Protein 2P58 (pdb70)

Structure (mmCIF, N/CA/C/O backbone):
data_2P58
#
_entry.id   2P58
#
_cell.length_a   74.500
_cell.length_b   94.540
_cell.length_c   31.300
_cell.angle_alpha   90.00
_cell.angle_beta   90.00
_cell.angle_gamma   90.00
#
_symmetry.space_group_name_H-M   'P 21 21 2'
#
loop_
_entity.id
_entity.type
_entity.pdbx_description
1 polymer 'Putative type III secretion protein YscE'
2 polymer 'Putative type III secretion protein YscF'
3 polymer 'Putative type III secretion protein YscG'
4 water water
#
loop_
_atom_site.group_PDB
_atom_site.id
_atom_site.type_symbol
_atom_site.label_atom_id
_atom_site.label_alt_id
_atom_site.label_comp_id
_atom_site.label_asym_id
_atom_site.label_entity_id
_atom_site.label_seq_id
_atom_site.pdbx_PDB_ins_code
_atom_site.Cartn_x
_atom_site.Cartn_y
_atom_site.Cartn_z
_atom_site.occupancy
_atom_site.B_iso_or_equiv
_atom_site.auth_seq_id
_atom_site.auth_comp_id
_atom_site.auth_asym_id
_atom_site.auth_atom_id
_atom_site.pdbx_PDB_model_num
ATOM 1 N N . ASN A 1 9 ? 10.836 49.900 -8.540 1.00 54.21 10 ASN A N 1
ATOM 2 C CA . ASN A 1 9 ? 11.105 51.355 -8.644 1.00 53.47 10 ASN A CA 1
ATOM 3 C C . ASN A 1 9 ? 12.573 51.698 -8.365 1.00 53.47 10 ASN A C 1
ATOM 4 O O . ASN A 1 9 ? 13.172 51.246 -7.396 1.00 53.27 10 ASN A O 1
ATOM 9 N N . VAL A 1 10 ? 13.155 52.509 -9.229 1.00 53.01 11 VAL A N 1
ATOM 10 C CA . VAL A 1 10 ? 14.529 52.967 -9.085 1.00 52.71 11 VAL A CA 1
ATOM 11 C C . VAL A 1 10 ? 14.685 53.666 -7.744 1.00 51.91 11 VAL A C 1
ATOM 12 O O . VAL A 1 10 ? 15.757 53.642 -7.121 1.00 52.27 11 VAL A O 1
ATOM 16 N N . GLU A 1 11 ? 13.593 54.266 -7.285 1.00 50.24 12 GLU A N 1
ATOM 17 C CA . GLU A 1 11 ? 13.596 55.017 -6.040 1.00 48.12 12 GLU A CA 1
ATOM 18 C C . GLU A 1 11 ? 13.715 54.161 -4.806 1.00 45.92 12 GLU A C 1
ATOM 19 O O . GLU A 1 11 ? 14.333 54.561 -3.805 1.00 44.01 12 GLU A O 1
ATOM 25 N N . THR A 1 12 ? 13.100 52.984 -4.870 1.00 43.13 13 THR A N 1
ATOM 26 C CA . THR A 1 12 ? 13.167 52.072 -3.742 1.00 40.87 13 THR A CA 1
ATOM 27 C C . THR A 1 12 ? 14.596 51.555 -3.636 1.00 37.92 13 THR A C 1
ATOM 28 O O . THR A 1 12 ? 15.108 51.395 -2.540 1.00 37.06 13 THR A O 1
ATOM 32 N N . VAL A 1 13 ? 15.240 51.334 -4.780 1.00 35.29 14 VAL A N 1
ATOM 33 C CA . VAL A 1 13 ? 16.623 50.857 -4.793 1.00 34.27 14 VAL A CA 1
ATOM 34 C C . VAL A 1 13 ? 17.525 51.921 -4.173 1.00 33.06 14 VAL A C 1
ATOM 35 O O . VAL A 1 13 ? 18.349 51.650 -3.295 1.00 29.11 14 VAL A O 1
ATOM 39 N N . ARG A 1 14 ? 17.365 53.144 -4.655 1.00 31.98 15 ARG A N 1
ATOM 40 C CA . ARG A 1 14 ? 18.158 54.243 -4.155 1.00 31.73 15 ARG A CA 1
ATOM 41 C C . ARG A 1 14 ? 17.941 54.360 -2.656 1.00 29.29 15 ARG A C 1
ATOM 42 O O . ARG A 1 14 ? 18.895 54.494 -1.900 1.00 29.47 15 ARG A O 1
ATOM 50 N N . SER A 1 15 ? 16.688 54.283 -2.225 1.00 27.77 16 SER A N 1
ATOM 51 C CA . SER A 1 15 ? 16.372 54.409 -0.814 1.00 27.62 16 SER A CA 1
ATOM 52 C C . SER A 1 15 ? 16.964 53.267 0.030 1.00 26.76 16 SER A C 1
ATOM 53 O O . SER A 1 15 ? 17.596 53.513 1.069 1.00 23.47 16 SER A O 1
ATOM 56 N N . ILE A 1 16 ? 16.760 52.020 -0.380 1.00 24.53 17 ILE A N 1
ATOM 57 C CA . ILE A 1 16 ? 17.327 50.954 0.454 1.00 25.95 17 ILE A CA 1
ATOM 58 C C . ILE A 1 16 ? 18.843 50.933 0.420 1.00 24.58 17 ILE A C 1
ATOM 59 O O . ILE A 1 16 ? 19.454 50.527 1.394 1.00 23.70 17 ILE A O 1
ATOM 64 N N . THR A 1 17 ? 19.457 51.382 -0.670 1.00 22.57 18 THR A N 1
ATOM 65 C CA . THR A 1 17 ? 20.912 51.402 -0.717 1.00 25.21 18 THR A CA 1
ATOM 66 C C . THR A 1 17 ? 21.411 52.472 0.277 1.00 25.16 18 THR A C 1
ATOM 67 O O . THR A 1 17 ? 22.405 52.287 0.983 1.00 24.90 18 THR A O 1
ATOM 79 N N . GLN A 1 19 ? 19.861 53.362 2.981 1.00 20.44 20 GLN A N 1
ATOM 80 C CA . GLN A 1 19 ? 19.607 52.855 4.329 1.00 20.26 20 GLN A CA 1
ATOM 81 C C . GLN A 1 19 ? 20.738 51.929 4.766 1.00 19.04 20 GLN A C 1
ATOM 82 O O . GLN A 1 19 ? 21.229 52.018 5.892 1.00 20.35 20 GLN A O 1
ATOM 88 N N . LEU A 1 20 ? 21.162 51.036 3.877 1.00 17.60 21 LEU A N 1
ATOM 89 C CA . LEU A 1 20 ? 22.230 50.106 4.233 1.00 18.18 21 LEU A CA 1
ATOM 90 C C . LEU A 1 20 ? 23.559 50.836 4.406 1.00 18.77 21 LEU A C 1
ATOM 91 O O . LEU A 1 20 ? 24.324 50.550 5.321 1.00 16.38 21 LEU A O 1
ATOM 96 N N . GLU A 1 21 ? 23.840 51.778 3.515 1.00 18.88 22 GLU A N 1
ATOM 97 C CA . GLU A 1 21 ? 25.102 52.512 3.590 1.00 18.32 22 GLU A CA 1
ATOM 98 C C . GLU A 1 21 ? 25.179 53.365 4.839 1.00 17.32 22 GLU A C 1
ATOM 99 O O . GLU A 1 21 ? 26.241 53.468 5.444 1.00 16.53 22 GLU A O 1
ATOM 113 N N . ALA A 1 23 ? 23.622 52.708 7.641 1.00 16.99 24 ALA A N 1
ATOM 114 C CA . ALA A 1 23 ? 23.772 51.803 8.767 1.00 15.59 24 ALA A CA 1
ATOM 115 C C . ALA A 1 23 ? 25.227 51.320 8.871 1.00 15.47 24 ALA A C 1
ATOM 116 O O . ALA A 1 23 ? 25.732 51.164 9.986 1.00 15.17 24 ALA A O 1
ATOM 118 N N . LEU A 1 24 ? 25.874 51.080 7.730 1.00 13.51 25 LEU A N 1
ATOM 119 C CA . LEU A 1 24 ? 27.256 50.604 7.743 1.00 15.49 25 LEU A CA 1
ATOM 120 C C . LEU A 1 24 ? 28.189 51.692 8.256 1.00 15.66 25 LEU A C 1
ATOM 121 O O . LEU A 1 24 ? 29.065 51.440 9.070 1.00 14.55 25 LEU A O 1
ATOM 126 N N . THR A 1 25 ? 27.987 52.921 7.798 1.00 15.75 26 THR A N 1
ATOM 127 C CA . THR A 1 25 ? 28.864 54.008 8.261 1.00 17.09 26 THR A CA 1
ATOM 128 C C . THR A 1 25 ? 28.709 54.233 9.761 1.00 18.34 26 THR A C 1
ATOM 129 O O . THR A 1 25 ? 29.709 54.427 10.478 1.00 16.61 26 THR A O 1
ATOM 133 N N . LYS A 1 26 ? 27.469 54.170 10.255 1.00 16.22 27 LYS A N 1
ATOM 134 C CA . LYS A 1 26 ? 27.216 54.359 11.676 1.00 17.27 27 LYS A CA 1
ATOM 135 C C . LYS A 1 26 ? 27.881 53.231 12.501 1.00 17.92 27 LYS A C 1
ATOM 136 O O . LYS A 1 26 ? 28.498 53.479 13.536 1.00 16.37 27 LYS A O 1
ATOM 142 N N . LEU A 1 27 ? 27.754 51.994 12.028 1.00 15.72 28 LEU A N 1
ATOM 143 C CA . LEU A 1 27 ? 28.374 50.848 12.694 1.00 15.63 28 LEU A CA 1
ATOM 144 C C . LEU A 1 27 ? 29.900 51.022 12.718 1.00 16.17 28 LEU A C 1
ATOM 145 O O . LEU A 1 27 ? 30.546 50.776 13.741 1.00 16.27 28 LEU A O 1
ATOM 150 N N . LYS A 1 28 ? 30.498 51.495 11.627 1.00 16.59 29 LYS A N 1
ATOM 151 C CA . LYS A 1 28 ? 31.949 51.647 11.661 1.00 18.39 29 LYS A CA 1
ATOM 152 C C . LYS A 1 28 ? 32.343 52.724 12.668 1.00 17.22 29 LYS A C 1
ATOM 153 O O . LYS A 1 28 ? 33.405 52.645 13.283 1.00 15.49 29 LYS A O 1
ATOM 159 N N . LYS A 1 29 ? 31.487 53.732 12.845 1.00 18.52 30 LYS A N 1
ATOM 160 C CA . LYS A 1 29 ? 31.750 54.765 13.864 1.00 20.56 30 LYS A CA 1
ATOM 161 C C . LYS A 1 29 ? 31.569 54.160 15.274 1.00 21.71 30 LYS A C 1
ATOM 162 O O . LYS A 1 29 ? 32.344 54.452 16.1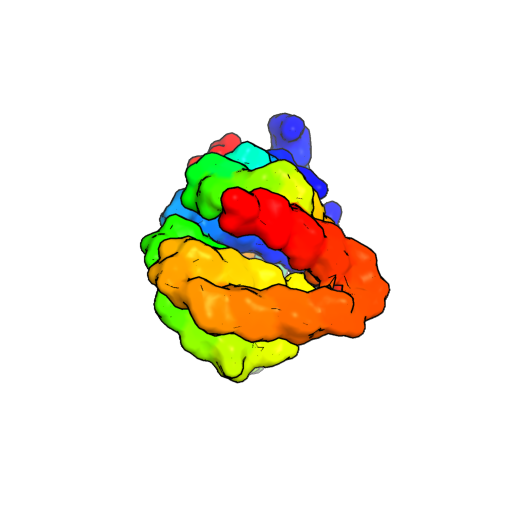98 1.00 21.08 30 LYS A O 1
ATOM 168 N N . ASP A 1 30 ? 30.556 53.310 15.452 1.00 19.99 31 ASP A N 1
ATOM 169 C CA . ASP A 1 30 ? 30.373 52.664 16.752 1.00 19.59 31 ASP A CA 1
ATOM 170 C C . ASP A 1 30 ? 31.594 51.770 17.062 1.00 17.32 31 ASP A C 1
ATOM 171 O O . ASP A 1 30 ? 31.990 51.625 18.200 1.00 18.42 31 ASP A O 1
ATOM 192 N N . ARG A 1 33 ? 34.522 53.014 19.189 1.00 19.51 34 ARG A N 1
ATOM 193 C CA . ARG A 1 33 ? 34.298 53.263 20.609 1.00 21.49 34 ARG A CA 1
ATOM 194 C C . ARG A 1 33 ? 35.015 52.322 21.531 1.00 20.42 34 ARG A C 1
ATOM 195 O O . ARG A 1 33 ? 35.152 52.607 22.722 1.00 20.33 34 ARG A O 1
ATOM 203 N N . GLY A 1 34 ? 35.437 51.184 21.000 1.00 18.43 35 GLY A N 1
ATOM 204 C CA . GLY A 1 34 ? 36.094 50.206 21.835 1.00 16.82 35 GLY A CA 1
ATOM 205 C C . GLY A 1 34 ? 35.018 49.304 22.414 1.00 17.28 35 GLY A C 1
ATOM 206 O O . GLY A 1 34 ? 33.825 49.556 22.210 1.00 17.60 35 GLY A O 1
ATOM 207 N N . GLY A 1 35 ? 35.421 48.261 23.121 1.00 18.23 36 GLY A N 1
ATOM 208 C CA . GLY A 1 35 ? 34.432 47.337 23.677 1.00 18.44 36 GLY A CA 1
ATOM 209 C C . GLY A 1 35 ? 35.098 46.017 23.884 1.00 17.98 36 GLY A C 1
ATOM 210 O O . GLY A 1 35 ? 36.270 45.867 23.553 1.00 21.11 36 GLY A O 1
ATOM 211 N N . ASP A 1 36 ? 34.400 45.023 24.418 1.00 18.29 37 ASP A N 1
ATOM 212 C CA . ASP A 1 36 ? 35.089 43.768 24.606 1.00 18.37 37 ASP A CA 1
ATOM 213 C C . ASP A 1 36 ? 35.042 42.897 23.373 1.00 16.82 37 ASP A C 1
ATOM 214 O O . ASP A 1 36 ? 34.397 43.220 22.380 1.00 16.96 37 ASP A O 1
ATOM 219 N N . ALA A 1 37 ? 35.723 41.769 23.424 1.00 16.18 38 ALA A N 1
ATOM 220 C CA . ALA A 1 37 ? 35.734 40.893 22.264 1.00 15.36 38 ALA A CA 1
ATOM 221 C C . ALA A 1 37 ? 34.341 40.441 21.829 1.00 17.22 38 ALA A C 1
ATOM 222 O O . ALA A 1 37 ? 34.062 40.355 20.635 1.00 15.78 38 ALA A O 1
ATOM 224 N N . LYS A 1 38 ? 33.448 40.198 22.780 1.00 17.64 39 LYS A N 1
ATOM 225 C CA . LYS A 1 38 ? 32.104 39.767 22.390 1.00 18.34 39 LYS A CA 1
ATOM 226 C C . LYS A 1 38 ? 31.380 40.883 21.625 1.00 17.59 39 LYS A C 1
ATOM 227 O O . LYS A 1 38 ? 30.574 40.608 20.728 1.00 15.72 39 LYS A O 1
ATOM 233 N N . GLN A 1 39 ? 31.621 42.132 22.016 1.00 15.12 40 GLN A N 1
ATOM 234 C CA . GLN A 1 39 ? 30.977 43.243 21.323 1.00 15.03 40 GLN A CA 1
ATOM 235 C C . GLN A 1 39 ? 31.490 43.280 19.872 1.00 14.09 40 GLN A C 1
ATOM 236 O O . GLN A 1 39 ? 30.711 43.541 18.926 1.00 14.44 40 GLN A O 1
ATOM 242 N N . TYR A 1 40 ? 32.784 43.018 19.680 1.00 14.25 41 TYR A N 1
ATOM 243 C CA . TYR A 1 40 ? 33.297 43.045 18.319 1.00 16.29 41 TYR A CA 1
ATOM 244 C C . TYR A 1 40 ? 32.840 41.853 17.497 1.00 18.71 41 TYR A C 1
ATOM 245 O O . TYR A 1 40 ? 32.793 41.939 16.282 1.00 18.91 41 TYR A O 1
ATOM 254 N N . GLN A 1 41 ? 32.474 40.752 18.145 1.00 19.77 42 GLN A N 1
ATOM 255 C CA . GLN A 1 41 ? 31.986 39.606 17.381 1.00 20.23 42 GLN A CA 1
ATOM 256 C C . GLN A 1 41 ? 30.623 40.005 16.844 1.00 18.50 42 GLN A C 1
ATOM 257 O O . GLN A 1 41 ? 30.323 39.731 15.676 1.00 20.18 42 GLN A O 1
ATOM 263 N N . VAL A 1 42 ? 29.828 40.693 17.660 1.00 16.45 43 VAL A N 1
ATOM 264 C CA . VAL A 1 42 ? 28.505 41.157 17.252 1.00 17.06 43 VAL A CA 1
ATOM 265 C C . VAL A 1 42 ? 28.652 42.174 16.118 1.00 19.01 43 VAL A C 1
ATOM 266 O O . VAL A 1 42 ? 28.035 42.049 15.056 1.00 16.54 43 VAL A O 1
ATOM 270 N N . TRP A 1 43 ? 29.483 43.189 16.334 1.00 16.63 44 TRP A N 1
ATOM 271 C CA . TRP A 1 43 ? 29.651 44.212 15.297 1.00 18.08 44 TRP A CA 1
ATOM 272 C C . TRP A 1 43 ? 30.236 43.684 13.984 1.00 17.55 44 TRP A C 1
ATOM 273 O O . TRP A 1 43 ? 29.841 44.153 12.908 1.00 20.14 44 TRP A O 1
ATOM 284 N N . GLN A 1 44 ? 31.185 42.749 14.049 1.00 16.91 45 GLN A N 1
ATOM 285 C CA . GLN A 1 44 ? 31.784 42.173 12.840 1.00 18.82 45 GLN A CA 1
ATOM 286 C C . GLN A 1 44 ? 30.701 41.431 12.048 1.00 18.36 45 GLN A C 1
ATOM 287 O O . GLN A 1 44 ? 30.654 41.527 10.824 1.00 17.34 45 GLN A O 1
ATOM 293 N N . ARG A 1 45 ? 29.828 40.721 12.753 1.00 16.10 46 ARG A N 1
ATOM 294 C CA . ARG A 1 45 ? 28.762 39.982 12.071 1.00 16.41 46 ARG A CA 1
ATOM 295 C C . ARG A 1 45 ? 27.830 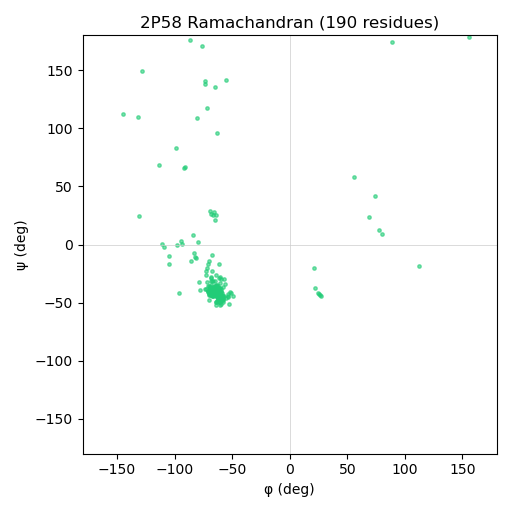40.927 11.359 1.00 12.97 46 ARG A C 1
ATOM 296 O O . ARG A 1 45 ? 27.390 40.659 10.231 1.00 12.15 46 ARG A O 1
ATOM 304 N N . GLU A 1 46 ? 27.478 42.008 12.044 1.00 13.25 47 GLU A N 1
ATOM 305 C CA . GLU A 1 46 ? 26.568 42.977 11.453 1.00 13.95 47 GLU A CA 1
ATOM 306 C C . GLU A 1 46 ? 27.228 43.655 10.279 1.00 13.51 47 GLU A C 1
ATOM 307 O O . GLU A 1 46 ? 26.610 43.844 9.237 1.00 13.60 47 GLU A O 1
ATOM 313 N N . SER A 1 47 ? 28.486 44.041 10.452 1.00 13.68 48 SER A N 1
ATOM 314 C CA . SER A 1 47 ? 29.206 44.708 9.381 1.00 15.16 48 SER A CA 1
ATOM 315 C C . SER A 1 47 ? 29.261 43.835 8.114 1.00 15.68 48 SER A C 1
ATOM 316 O O . SER A 1 47 ? 29.017 44.319 7.007 1.00 15.73 48 SER A O 1
ATOM 319 N N . LYS A 1 48 ? 29.611 42.560 8.268 1.00 14.91 49 LYS A N 1
ATOM 320 C CA . LYS A 1 48 ? 29.680 41.670 7.124 1.00 16.84 49 LYS A CA 1
ATOM 321 C C . LYS A 1 48 ? 28.303 41.486 6.467 1.00 16.78 49 LYS A C 1
ATOM 322 O O . LYS A 1 48 ? 28.193 41.386 5.231 1.00 13.82 49 LYS A O 1
ATOM 328 N N . ALA A 1 49 ? 27.254 41.439 7.280 1.00 14.07 50 ALA A N 1
ATOM 329 C CA . ALA A 1 49 ? 25.901 41.284 6.736 1.00 14.07 50 ALA A CA 1
ATOM 330 C C . ALA A 1 49 ? 25.531 42.513 5.888 1.00 12.50 50 ALA A C 1
ATOM 331 O O . ALA A 1 49 ? 24.957 42.413 4.791 1.00 12.17 50 ALA A O 1
ATOM 333 N N . LEU A 1 50 ? 25.882 43.686 6.394 1.00 11.66 51 LEU A N 1
ATOM 334 C CA . LEU A 1 50 ? 25.557 44.906 5.654 1.00 13.26 51 LEU A CA 1
ATOM 335 C C . LEU A 1 50 ? 26.346 44.982 4.362 1.00 13.45 51 LEU A C 1
ATOM 336 O O . LEU A 1 50 ? 25.783 45.330 3.324 1.00 12.42 51 LEU A O 1
ATOM 341 N N . GLU A 1 51 ? 27.649 44.675 4.418 1.00 14.77 52 GLU A N 1
ATOM 342 C CA . GLU A 1 51 ? 28.486 44.724 3.2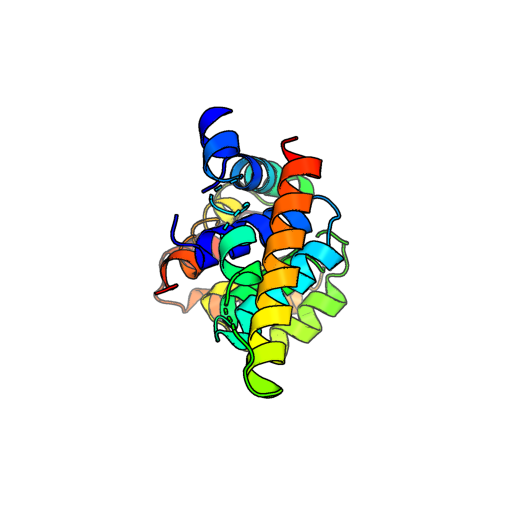29 1.00 15.72 52 GLU A CA 1
ATOM 343 C C . GLU A 1 51 ? 27.926 43.754 2.201 1.00 13.76 52 GLU A C 1
ATOM 344 O O . GLU A 1 51 ? 27.880 44.045 1.013 1.00 13.07 52 GLU A O 1
ATOM 350 N N . SER A 1 52 ? 27.511 42.589 2.681 1.00 13.46 53 SER A N 1
ATOM 351 C CA . SER A 1 52 ? 26.962 41.552 1.796 1.00 13.40 53 SER A CA 1
ATOM 352 C C . SER A 1 52 ? 25.674 41.987 1.124 1.00 10.88 53 SER A C 1
ATOM 353 O O . SER A 1 52 ? 25.426 41.679 -0.035 1.00 14.07 53 SER A O 1
ATOM 356 N N . ALA A 1 53 ? 24.811 42.635 1.889 1.00 11.51 54 ALA A N 1
ATOM 357 C CA . ALA A 1 53 ? 23.556 43.110 1.351 1.00 11.84 54 ALA A CA 1
ATOM 358 C C . ALA A 1 53 ? 23.793 44.193 0.297 1.00 11.68 54 ALA A C 1
ATOM 359 O O . ALA A 1 53 ? 23.181 44.198 -0.764 1.00 11.57 54 ALA A O 1
ATOM 361 N N . ILE A 1 54 ? 24.699 45.116 0.593 1.00 12.84 55 ILE A N 1
ATOM 362 C CA . ILE A 1 54 ? 24.996 46.188 -0.364 1.00 14.16 55 ILE A CA 1
ATOM 363 C C . ILE A 1 54 ? 25.513 45.568 -1.664 1.00 14.53 55 ILE A C 1
ATOM 364 O O . ILE A 1 54 ? 25.103 45.965 -2.758 1.00 15.35 55 ILE A O 1
ATOM 369 N N . ALA A 1 55 ? 26.374 44.560 -1.533 1.00 14.19 56 ALA A N 1
ATOM 370 C CA . ALA A 1 55 ? 26.935 43.859 -2.682 1.00 14.65 56 ALA A CA 1
ATOM 371 C C . ALA A 1 55 ? 25.832 43.225 -3.524 1.00 13.73 56 ALA A C 1
ATOM 372 O O . ALA A 1 55 ? 25.776 43.441 -4.729 1.00 13.36 56 ALA A O 1
ATOM 374 N N . ILE A 1 56 ? 24.943 42.456 -2.886 1.00 12.81 57 ILE A N 1
ATOM 375 C CA . ILE A 1 56 ? 23.859 41.813 -3.644 1.00 12.66 57 ILE A CA 1
ATOM 376 C C . ILE A 1 56 ? 23.031 42.847 -4.381 1.00 13.76 57 ILE A C 1
ATOM 377 O O . ILE A 1 56 ? 22.703 42.669 -5.569 1.00 13.47 57 ILE A O 1
ATOM 382 N N . ILE A 1 57 ? 22.702 43.941 -3.708 1.00 14.20 58 ILE A N 1
ATOM 383 C CA . ILE A 1 57 ? 21.890 44.971 -4.376 1.00 15.82 58 ILE A CA 1
ATOM 384 C C . ILE A 1 57 ? 22.662 45.542 -5.563 1.00 15.40 58 ILE A C 1
ATOM 385 O O . ILE A 1 57 ? 22.084 45.768 -6.625 1.00 18.19 58 ILE A O 1
ATOM 390 N N . HIS A 1 58 ? 23.964 45.776 -5.406 1.00 16.04 59 HIS A N 1
ATOM 391 C CA . HIS A 1 58 ? 24.747 46.297 -6.543 1.00 18.09 59 HIS A CA 1
ATOM 392 C C . HIS A 1 58 ? 24.737 45.318 -7.714 1.00 18.31 59 HIS A C 1
ATOM 393 O O . HIS A 1 58 ? 24.500 45.679 -8.870 1.00 17.55 59 HIS A O 1
ATOM 400 N N . TYR A 1 59 ? 25.029 44.068 -7.413 1.00 16.67 60 TYR A N 1
ATOM 401 C CA . TYR A 1 59 ? 25.082 43.045 -8.451 1.00 17.01 60 TYR A CA 1
ATOM 402 C C . TYR A 1 59 ? 23.765 42.770 -9.138 1.00 18.64 60 TYR A C 1
ATOM 403 O O . TYR A 1 59 ? 23.732 42.490 -10.349 1.00 18.13 60 TYR A O 1
ATOM 412 N N . VAL A 1 60 ? 22.675 42.847 -8.388 1.00 18.42 61 VAL A N 1
ATOM 413 C CA . VAL A 1 60 ? 21.408 42.500 -8.983 1.00 20.89 61 VAL A CA 1
ATOM 414 C C . VAL A 1 60 ? 20.598 43.633 -9.513 1.00 22.99 61 VAL A C 1
ATOM 415 O O . VAL A 1 60 ? 20.027 43.525 -10.594 1.00 25.97 61 VAL A O 1
ATOM 419 N N . ALA A 1 61 ? 20.542 44.730 -8.780 1.00 25.77 62 ALA A N 1
ATOM 420 C CA . ALA A 1 61 ? 19.734 45.848 -9.216 1.00 29.14 62 ALA A CA 1
ATOM 421 C C . ALA A 1 61 ? 20.624 46.934 -9.761 1.00 31.52 62 ALA A C 1
ATOM 422 O O . ALA A 1 61 ? 20.170 47.813 -10.487 1.00 33.79 62 ALA A O 1
ATOM 424 N N . GLY A 1 62 ? 21.904 46.835 -9.432 1.00 33.80 63 GLY A N 1
ATOM 425 C CA . GLY A 1 62 ? 22.857 47.834 -9.846 1.00 35.78 63 GLY A CA 1
ATOM 426 C C . GLY A 1 62 ? 22.526 49.075 -9.048 1.00 38.86 63 GLY A C 1
ATOM 427 O O . GLY A 1 62 ? 22.563 49.032 -7.784 1.00 38.63 63 GLY A O 1
ATOM 428 N N . LEU B 2 49 ? 6.979 43.477 -0.808 1.00 33.45 50 LEU B N 1
ATOM 429 C CA . LEU B 2 49 ? 8.323 42.829 -0.949 1.00 32.85 50 LEU B CA 1
ATOM 430 C C . LEU B 2 49 ? 9.156 43.620 -1.958 1.00 33.09 50 LEU B C 1
ATOM 431 O O . LEU B 2 49 ? 8.594 44.257 -2.856 1.00 33.37 50 LEU B O 1
ATOM 436 N N . LEU B 2 50 ? 10.483 43.608 -1.801 1.00 29.67 51 LEU B N 1
ATOM 437 C CA . LEU B 2 50 ? 11.350 44.299 -2.748 1.00 29.38 51 LEU B CA 1
ATOM 438 C C . LEU B 2 50 ? 11.032 43.769 -4.145 1.00 29.48 51 LEU B C 1
ATOM 439 O O . LEU B 2 50 ? 10.784 42.578 -4.312 1.00 27.74 51 LEU B O 1
ATOM 444 N N . ALA B 2 51 ? 11.034 44.657 -5.138 1.00 28.51 52 ALA B N 1
ATOM 445 C CA . ALA B 2 51 ? 10.716 44.287 -6.514 1.00 29.34 52 ALA B CA 1
ATOM 446 C C . ALA B 2 51 ? 11.568 43.129 -7.032 1.00 27.95 52 ALA B C 1
ATOM 447 O O . ALA B 2 51 ? 11.063 42.209 -7.671 1.00 27.26 52 ALA B O 1
ATOM 449 N N . ASP B 2 52 ? 12.866 43.171 -6.761 1.00 27.72 53 ASP B N 1
ATOM 450 C CA . ASP B 2 52 ? 13.754 42.107 -7.212 1.00 27.90 53 ASP B CA 1
ATOM 451 C C . ASP B 2 52 ? 13.439 40.755 -6.570 1.00 25.49 53 ASP B C 1
ATOM 452 O O . ASP B 2 52 ? 13.730 39.719 -7.149 1.00 26.57 53 ASP B O 1
ATOM 457 N N . LEU B 2 53 ? 12.853 40.763 -5.374 1.00 24.94 54 LEU B N 1
ATOM 458 C CA . LEU B 2 53 ? 12.483 39.500 -4.734 1.00 23.64 54 LEU B CA 1
ATOM 459 C C . LEU B 2 53 ? 11.183 39.005 -5.416 1.00 23.79 54 LEU B C 1
ATOM 460 O O . LEU B 2 53 ? 11.023 37.821 -5.679 1.00 22.79 54 LEU B O 1
ATOM 465 N N . GLN B 2 54 ? 10.276 39.927 -5.717 1.00 25.21 55 GLN B N 1
ATOM 466 C CA . GLN B 2 54 ? 9.023 39.570 -6.402 1.00 27.63 55 GLN B CA 1
ATOM 467 C C . GLN B 2 54 ? 9.356 39.026 -7.802 1.00 27.55 55 GLN B C 1
ATOM 468 O O . GLN B 2 54 ? 8.691 38.124 -8.295 1.00 27.37 55 GLN B O 1
ATOM 474 N N . HIS B 2 55 ? 10.393 39.582 -8.433 1.00 27.43 56 HIS B N 1
ATOM 475 C CA . HIS B 2 55 ? 10.828 39.130 -9.748 1.00 27.75 56 HIS B CA 1
ATOM 476 C C . HIS B 2 55 ? 11.251 37.665 -9.671 1.00 28.07 56 HIS B C 1
ATOM 477 O O . HIS B 2 55 ? 10.966 36.874 -10.580 1.00 27.23 56 HIS B O 1
ATOM 484 N N . SER B 2 56 ? 11.919 37.302 -8.580 1.00 28.45 57 SER B N 1
ATOM 485 C CA . SER B 2 56 ? 12.351 35.919 -8.387 1.00 29.35 57 SER B CA 1
ATOM 486 C C . SER B 2 56 ? 11.132 35.019 -8.132 1.00 27.95 57 SER B C 1
ATOM 487 O O . SER B 2 56 ? 11.039 33.902 -8.676 1.00 27.73 57 SER B O 1
ATOM 490 N N . ILE B 2 57 ? 10.202 35.497 -7.308 1.00 26.96 58 ILE B N 1
ATOM 491 C CA . ILE B 2 57 ? 8.994 34.722 -7.016 1.00 26.57 58 ILE B CA 1
ATOM 492 C C . ILE B 2 57 ? 8.220 34.464 -8.305 1.00 26.85 58 ILE B C 1
ATOM 493 O O . ILE B 2 57 ? 7.634 33.389 -8.485 1.00 26.74 58 ILE B O 1
ATOM 498 N N . ASN B 2 58 ? 8.213 35.452 -9.199 1.00 27.61 59 ASN B N 1
ATOM 499 C CA . ASN B 2 58 ? 7.496 35.304 -10.467 1.00 28.88 59 ASN B CA 1
ATOM 500 C C . ASN B 2 58 ? 8.121 34.249 -11.392 1.00 28.61 59 ASN B C 1
ATOM 501 O O . ASN B 2 58 ? 7.543 33.904 -12.430 1.00 29.64 59 ASN B O 1
ATOM 506 N N . LYS B 2 59 ? 9.303 33.747 -11.033 1.00 27.87 60 LYS B N 1
ATOM 507 C CA . LYS B 2 59 ? 9.956 32.711 -11.833 1.00 27.33 60 LYS B CA 1
ATOM 508 C C . LYS B 2 59 ? 9.840 31.328 -11.159 1.00 25.78 60 LYS B C 1
ATOM 509 O O . LYS B 2 59 ? 10.199 30.317 -11.752 1.00 25.37 60 LYS B O 1
ATOM 515 N N . TRP B 2 60 ? 9.370 31.289 -9.917 1.00 24.35 61 TRP B N 1
ATOM 516 C CA . TRP B 2 60 ? 9.222 30.013 -9.218 1.00 23.12 61 TRP B CA 1
ATOM 517 C C . TRP B 2 60 ? 8.434 28.981 -10.025 1.00 23.61 61 TRP B C 1
ATOM 518 O O . TRP B 2 60 ? 8.780 27.789 -10.037 1.00 22.45 61 TRP B O 1
ATOM 529 N N . SER B 2 61 ? 7.362 29.425 -10.682 1.00 23.64 62 SER B N 1
ATOM 530 C CA . SER B 2 61 ? 6.549 28.468 -11.461 1.00 25.32 62 SER B CA 1
ATOM 531 C C . SER B 2 61 ? 7.378 27.649 -12.460 1.00 25.12 62 SER B C 1
ATOM 532 O O . SER B 2 61 ? 7.310 26.417 -12.461 1.00 24.90 62 SER B O 1
ATOM 535 N N . VAL B 2 62 ? 8.182 28.321 -13.290 1.00 25.44 63 VAL B N 1
ATOM 536 C CA . VAL B 2 62 ? 8.992 27.606 -14.279 1.00 26.34 63 VAL B CA 1
ATOM 537 C C . VAL B 2 62 ? 10.257 26.972 -13.700 1.00 26.22 63 VAL B C 1
ATOM 538 O O . VAL B 2 62 ? 10.709 25.912 -14.172 1.00 26.68 63 VAL B O 1
ATOM 542 N N . ILE B 2 63 ? 10.838 27.603 -12.680 1.00 25.14 64 ILE B N 1
ATOM 543 C CA . ILE B 2 63 ? 12.050 27.061 -12.055 1.00 25.57 64 ILE B CA 1
ATOM 544 C C . ILE B 2 63 ? 11.797 25.720 -11.385 1.00 26.13 64 ILE B C 1
ATOM 545 O O . ILE B 2 63 ? 12.628 24.813 -11.459 1.00 26.79 64 ILE B O 1
ATOM 550 N N . TYR B 2 64 ? 10.655 25.607 -10.709 1.00 25.40 65 TYR B N 1
ATOM 551 C CA . TYR B 2 64 ? 10.328 24.388 -9.963 1.00 25.49 65 TYR B CA 1
ATOM 552 C C . TYR B 2 64 ? 9.174 23.602 -10.578 1.00 26.05 65 TYR B C 1
ATOM 553 O O . TYR B 2 64 ? 8.784 22.558 -10.057 1.00 28.03 65 TYR B O 1
ATOM 562 N N . ASN B 2 65 ? 8.640 24.113 -11.679 1.00 26.27 66 ASN B N 1
ATOM 563 C CA . ASN B 2 65 ? 7.523 23.477 -12.365 1.00 27.01 66 ASN B CA 1
ATOM 564 C C . ASN B 2 65 ? 6.342 23.277 -11.414 1.00 27.13 66 ASN B C 1
ATOM 565 O O . ASN B 2 65 ? 5.871 22.160 -11.207 1.00 27.80 66 ASN B O 1
ATOM 570 N N . ILE B 2 66 ? 5.871 24.379 -10.845 1.00 25.92 67 ILE B N 1
ATOM 571 C CA . ILE B 2 66 ? 4.737 24.370 -9.923 1.00 26.20 67 ILE B CA 1
ATOM 572 C C . ILE B 2 66 ? 3.719 25.404 -10.379 1.00 26.30 67 ILE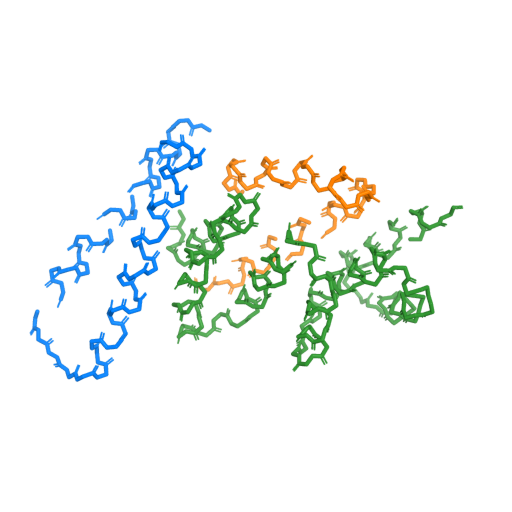 B C 1
ATOM 573 O O . ILE B 2 66 ? 4.084 26.412 -10.960 1.00 26.68 67 ILE B O 1
ATOM 578 N N . ASN B 2 67 ? 2.443 25.146 -10.117 1.00 26.40 68 ASN B N 1
ATOM 579 C CA . ASN B 2 67 ? 1.387 26.063 -10.526 1.00 26.29 68 ASN B CA 1
ATOM 580 C C . ASN B 2 67 ? 1.258 27.317 -9.670 1.00 25.93 68 ASN B C 1
ATOM 581 O O . ASN B 2 67 ? 1.867 27.434 -8.598 1.00 25.09 68 ASN B O 1
ATOM 586 N N . SER B 2 68 ? 0.433 28.255 -10.135 1.00 26.32 69 SER B N 1
ATOM 587 C CA . SER B 2 68 ? 0.243 29.527 -9.446 1.00 25.62 69 SER B CA 1
ATOM 588 C C . SER B 2 68 ? -0.282 29.465 -8.015 1.00 26.40 69 SER B C 1
ATOM 589 O O . SER B 2 68 ? 0.011 30.351 -7.211 1.00 24.20 69 SER B O 1
ATOM 592 N N . THR B 2 69 ? -1.073 28.433 -7.713 1.00 25.24 70 THR B N 1
ATOM 593 C CA . THR B 2 69 ? -1.637 28.217 -6.383 1.00 24.29 70 THR B CA 1
ATOM 594 C C . THR B 2 69 ? -0.515 27.889 -5.396 1.00 23.94 70 THR B C 1
ATOM 595 O O . THR B 2 69 ? -0.490 28.417 -4.288 1.00 21.93 70 THR B O 1
ATOM 599 N N . ILE B 2 70 ? 0.410 27.021 -5.806 1.00 22.37 71 ILE B N 1
ATOM 600 C CA . ILE B 2 70 ? 1.544 26.655 -4.969 1.00 21.97 71 ILE B CA 1
ATOM 601 C C . ILE B 2 70 ? 2.411 27.899 -4.726 1.00 22.24 71 ILE B C 1
ATOM 602 O O . ILE B 2 70 ? 2.776 28.197 -3.598 1.00 21.14 71 ILE B O 1
ATOM 607 N N . VAL B 2 71 ? 2.734 28.618 -5.790 1.00 22.73 72 VAL B N 1
ATOM 608 C CA . VAL B 2 71 ? 3.566 29.824 -5.659 1.00 22.90 72 VAL B CA 1
ATOM 609 C C . VAL B 2 71 ? 2.946 30.857 -4.710 1.00 24.48 72 VAL B C 1
ATOM 610 O O . VAL B 2 71 ? 3.631 31.409 -3.846 1.00 23.77 72 VAL B O 1
ATOM 614 N N . ARG B 2 72 ? 1.655 31.130 -4.880 1.00 24.56 73 ARG B N 1
ATOM 615 C CA . ARG B 2 72 ? 0.969 32.110 -4.033 1.00 27.27 73 ARG B CA 1
ATOM 616 C C . ARG B 2 72 ? 0.982 31.718 -2.569 1.00 26.10 73 ARG B C 1
ATOM 617 O O . ARG B 2 72 ? 1.168 32.557 -1.685 1.00 25.50 73 ARG B O 1
ATOM 625 N N . SER B 2 73 ? 0.773 30.439 -2.294 1.00 23.93 74 SER B N 1
ATOM 626 C CA . SER B 2 73 ? 0.784 30.004 -0.913 1.00 22.34 74 SER B CA 1
ATOM 627 C C . SER B 2 73 ? 2.193 30.142 -0.319 1.00 21.14 74 SER B C 1
ATOM 628 O O . SER B 2 73 ? 2.348 30.536 0.833 1.00 21.69 74 SER B O 1
ATOM 639 N N . LYS B 2 75 ? 4.571 32.262 -1.373 1.00 22.57 76 LYS B N 1
ATOM 640 C CA . LYS B 2 75 ? 4.858 33.690 -1.231 1.00 25.10 76 LYS B CA 1
ATOM 641 C C . LYS B 2 75 ? 4.186 34.155 0.077 1.00 25.66 76 LYS B C 1
ATOM 642 O O . LYS B 2 75 ? 4.788 34.873 0.877 1.00 24.18 76 LYS B O 1
ATOM 648 N N . ASP B 2 76 ? 2.953 33.719 0.340 1.00 26.43 77 ASP B N 1
ATOM 649 C CA . ASP B 2 76 ? 2.312 34.157 1.579 1.00 26.24 77 ASP B CA 1
ATOM 650 C C . ASP B 2 76 ? 3.006 33.663 2.849 1.00 24.23 77 ASP B C 1
ATOM 651 O O . ASP B 2 76 ? 3.076 34.391 3.847 1.00 22.27 77 ASP B O 1
ATOM 656 N N . LEU B 2 77 ? 3.521 32.435 2.833 1.00 20.81 78 LEU B N 1
ATOM 657 C CA . LEU B 2 77 ? 4.204 31.903 4.005 1.00 19.81 78 LEU B CA 1
ATOM 658 C C . LEU B 2 77 ? 5.514 32.673 4.225 1.00 21.18 78 LEU B C 1
ATOM 659 O O . LEU B 2 77 ? 5.878 32.963 5.358 1.00 19.45 78 LEU B O 1
ATOM 672 N N . GLN B 2 79 ? 6.180 35.821 3.254 1.00 23.03 80 GLN B N 1
ATOM 673 C CA . GLN B 2 79 ? 5.805 37.129 3.782 1.00 23.36 80 GLN B CA 1
ATOM 674 C C . GLN B 2 79 ? 5.480 37.024 5.263 1.00 23.89 80 GLN B C 1
ATOM 675 O O . GLN B 2 79 ? 5.862 37.887 6.050 1.00 23.34 80 GLN B O 1
ATOM 681 N N . GLY B 2 80 ? 4.764 35.965 5.641 1.00 21.92 81 GLY B N 1
ATOM 682 C CA . GLY B 2 80 ? 4.419 35.739 7.032 1.00 21.19 81 GLY B CA 1
ATOM 683 C C . GLY B 2 80 ? 5.632 35.563 7.928 1.00 21.49 81 GLY B C 1
ATOM 684 O O . GLY B 2 80 ? 5.650 36.029 9.064 1.00 21.74 81 GLY B O 1
ATOM 685 N N . ILE B 2 81 ? 6.661 34.891 7.428 1.00 19.70 82 ILE B N 1
ATOM 686 C CA . ILE B 2 81 ? 7.858 34.698 8.223 1.00 19.58 82 ILE B CA 1
ATOM 687 C C . ILE B 2 81 ? 8.552 36.054 8.459 1.00 19.79 82 ILE B C 1
ATOM 688 O O . ILE B 2 81 ? 9.027 36.335 9.555 1.00 21.01 82 ILE B O 1
ATOM 693 N N . LEU B 2 82 ? 8.600 36.884 7.425 1.00 20.93 83 LEU B N 1
ATOM 694 C CA . LEU B 2 82 ? 9.222 38.202 7.538 1.00 23.88 83 LEU B CA 1
ATOM 695 C C . LEU B 2 82 ? 8.402 39.128 8.450 1.00 24.76 83 LEU B C 1
ATOM 696 O O . LEU B 2 82 ? 8.948 40.000 9.116 1.00 24.61 83 LEU B O 1
ATOM 701 N N . GLN B 2 83 ? 7.087 38.942 8.467 1.00 26.98 84 GLN B N 1
ATOM 702 C CA . GLN B 2 83 ? 6.223 39.770 9.309 1.00 28.10 84 GLN B CA 1
ATOM 703 C C . GLN B 2 83 ? 6.379 39.490 10.805 1.00 27.76 84 GLN B C 1
ATOM 704 O O . GLN B 2 83 ? 5.938 40.274 11.634 1.00 26.52 84 GLN B O 1
ATOM 710 N N . LYS B 2 84 ? 7.015 38.384 11.158 1.00 26.50 85 LYS B N 1
ATOM 711 C CA . LYS B 2 84 ? 7.216 38.067 12.563 1.00 25.91 85 LYS B CA 1
ATOM 712 C C . LYS B 2 84 ? 8.422 38.789 13.172 1.00 25.62 85 LYS B C 1
ATOM 713 O O . LYS B 2 84 ? 8.622 38.762 14.393 1.00 25.54 85 LYS B O 1
ATOM 719 N N . PHE B 2 85 ? 9.247 39.407 12.333 1.00 24.30 86 PHE B N 1
ATOM 720 C CA . PHE B 2 85 ? 10.412 40.125 12.852 1.00 24.30 86 PHE B CA 1
ATOM 721 C C . PHE B 2 85 ? 9.903 41.286 13.680 1.00 27.23 86 PHE B C 1
ATOM 722 O O . PHE B 2 85 ? 9.004 42.005 13.254 1.00 25.28 86 PHE B O 1
ATOM 730 N N . PRO B 2 86 ? 10.497 41.500 14.853 1.00 30.57 87 PRO B N 1
ATOM 731 C CA . PRO B 2 86 ? 10.110 42.584 15.745 1.00 35.64 87 PRO B CA 1
ATOM 732 C C . PRO B 2 86 ? 10.543 43.929 15.168 1.00 40.09 87 PRO B C 1
ATOM 733 O O . PRO B 2 86 ? 9.679 44.831 15.105 1.00 43.64 87 PRO B O 1
ATOM 738 N N . TYR C 3 4 ? 11.536 50.176 5.594 1.00 30.85 3 TYR C N 1
ATOM 739 C CA . TYR C 3 4 ? 11.866 48.801 6.061 1.00 31.67 3 TYR C CA 1
ATOM 740 C C . TYR C 3 4 ? 12.570 48.711 7.402 1.00 29.24 3 TYR C C 1
ATOM 741 O O . TYR C 3 4 ? 13.425 49.542 7.716 1.00 31.52 3 TYR C O 1
ATOM 750 N N . LYS C 3 5 ? 12.214 47.695 8.187 1.00 26.01 4 LYS C N 1
ATOM 751 C CA . LYS C 3 5 ? 12.901 47.432 9.438 1.00 24.63 4 LYS C CA 1
ATOM 752 C C . LYS C 3 5 ? 14.203 46.850 8.876 1.00 23.30 4 LYS C C 1
ATOM 753 O O . LYS C 3 5 ? 14.169 46.060 7.929 1.00 21.16 4 LYS C O 1
ATOM 759 N N . LEU C 3 6 ? 15.335 47.222 9.436 1.00 19.15 5 LEU C N 1
ATOM 760 C CA . LEU C 3 6 ? 16.590 46.747 8.875 1.00 21.42 5 LEU C CA 1
ATOM 761 C C . LEU C 3 6 ? 16.754 45.240 8.707 1.00 20.03 5 LEU C C 1
ATOM 762 O O . LEU C 3 6 ? 17.226 44.791 7.660 1.00 18.75 5 LEU C O 1
ATOM 767 N N . ASN C 3 7 ? 16.394 44.455 9.719 1.00 20.89 6 ASN C N 1
ATOM 768 C CA . ASN C 3 7 ? 16.584 43.014 9.603 1.00 20.87 6 ASN C CA 1
ATOM 769 C C . ASN C 3 7 ? 15.685 42.377 8.574 1.00 20.28 6 ASN C C 1
ATOM 770 O O . ASN C 3 7 ? 16.048 41.359 7.974 1.00 17.17 6 ASN C O 1
ATOM 775 N N . VAL C 3 8 ? 14.513 42.977 8.355 1.00 17.30 7 VAL C N 1
ATOM 776 C CA . VAL C 3 8 ? 13.600 42.471 7.332 1.00 17.96 7 VAL C CA 1
ATOM 777 C C . VAL C 3 8 ? 14.231 42.754 5.981 1.00 18.13 7 VAL C C 1
ATOM 778 O O . VAL C 3 8 ? 14.241 41.906 5.097 1.00 17.38 7 VAL C O 1
ATOM 782 N N . LEU C 3 9 ? 14.772 43.958 5.825 1.00 17.06 8 LEU C N 1
ATOM 783 C CA . LEU C 3 9 ? 15.421 44.330 4.569 1.00 16.07 8 LEU C CA 1
ATOM 784 C C . LEU C 3 9 ? 16.580 43.362 4.279 1.00 13.74 8 LEU C C 1
ATOM 785 O O . LEU C 3 9 ? 16.702 42.876 3.161 1.00 12.46 8 LEU C O 1
ATOM 790 N N . LEU C 3 10 ? 17.428 43.120 5.279 1.00 14.16 9 LEU C N 1
ATOM 791 C CA . LEU C 3 10 ? 18.566 42.196 5.114 1.00 13.85 9 LEU C CA 1
ATOM 792 C C . LEU C 3 10 ? 18.079 40.777 4.740 1.00 14.52 9 LEU C C 1
ATOM 793 O O . LEU C 3 10 ? 18.638 40.136 3.863 1.00 12.60 9 LEU C O 1
ATOM 798 N N . ALA C 3 11 ? 17.036 40.297 5.404 1.00 15.39 10 ALA C N 1
ATOM 799 C CA . ALA C 3 11 ? 16.482 38.963 5.069 1.00 16.72 10 ALA C CA 1
ATOM 800 C C . ALA C 3 11 ? 15.970 38.915 3.614 1.00 15.91 10 ALA C C 1
ATOM 801 O O . ALA C 3 11 ? 16.207 37.942 2.902 1.00 14.76 10 ALA C O 1
ATOM 803 N N . GLU C 3 12 ? 15.266 39.950 3.169 1.00 14.79 11 GLU C N 1
ATOM 804 C CA . GLU C 3 12 ? 14.772 39.945 1.813 1.00 14.72 11 GLU C CA 1
ATOM 805 C C . GLU C 3 12 ? 15.931 40.013 0.832 1.00 14.43 11 GLU C C 1
ATOM 806 O O . GLU C 3 12 ? 15.899 39.363 -0.216 1.00 15.54 11 GLU C O 1
ATOM 812 N N . ILE C 3 13 ? 16.970 40.780 1.174 1.00 12.49 12 ILE C N 1
ATOM 813 C CA . ILE C 3 13 ? 18.115 40.863 0.273 1.00 12.34 12 ILE C CA 1
ATOM 814 C C . ILE C 3 13 ? 18.846 39.500 0.213 1.00 11.59 12 ILE C C 1
ATOM 815 O O . ILE C 3 13 ? 19.329 39.087 -0.848 1.00 13.59 12 ILE C O 1
ATOM 820 N N . ALA C 3 14 ? 18.955 38.813 1.343 1.00 11.91 13 ALA C N 1
ATOM 821 C CA . ALA C 3 14 ? 19.589 37.504 1.342 1.00 11.80 13 ALA C CA 1
ATOM 822 C C . ALA C 3 14 ? 18.816 36.570 0.411 1.00 14.16 13 ALA C C 1
ATOM 823 O O . ALA C 3 14 ? 19.412 35.775 -0.313 1.00 12.38 13 ALA C O 1
ATOM 825 N N . LEU C 3 15 ? 17.487 36.664 0.437 1.00 13.67 14 LEU C N 1
ATOM 826 C CA . LEU C 3 15 ? 16.674 35.811 -0.405 1.00 16.05 14 LEU C CA 1
ATOM 827 C C . LEU C 3 15 ? 16.923 36.177 -1.860 1.00 17.62 14 LEU C C 1
ATOM 828 O O . LEU C 3 15 ? 17.004 35.286 -2.707 1.00 18.01 14 LEU C O 1
ATOM 833 N N . ILE C 3 16 ? 17.082 37.466 -2.143 1.00 14.61 15 ILE C N 1
ATOM 834 C CA . ILE C 3 16 ? 17.374 37.868 -3.520 1.00 15.29 15 ILE C CA 1
ATOM 835 C C . ILE C 3 16 ? 18.724 37.228 -3.855 1.00 16.13 15 ILE C C 1
ATOM 836 O O . ILE C 3 16 ? 18.921 36.713 -4.963 1.00 16.79 15 ILE C O 1
ATOM 841 N N . GLY C 3 17 ? 19.635 37.243 -2.883 1.00 13.59 16 GLY C N 1
ATOM 842 C CA . GLY C 3 17 ? 20.932 36.641 -3.113 1.00 15.53 16 GLY C CA 1
ATOM 843 C C . GLY C 3 17 ? 20.853 35.168 -3.476 1.00 15.86 16 GLY C C 1
ATOM 844 O O . GLY C 3 17 ? 21.506 34.718 -4.417 1.00 16.96 16 GLY C O 1
ATOM 845 N N . THR C 3 18 ? 20.036 34.409 -2.760 1.00 16.47 17 THR C N 1
ATOM 846 C CA . THR C 3 18 ? 19.955 32.977 -3.034 1.00 17.65 17 THR C CA 1
ATOM 847 C C . THR C 3 18 ? 19.329 32.675 -4.381 1.00 18.00 17 THR C C 1
ATOM 848 O O . THR C 3 18 ? 19.521 31.607 -4.916 1.00 20.95 17 THR C O 1
ATOM 852 N N . GLY C 3 19 ? 18.548 33.594 -4.919 1.00 18.99 18 GLY C N 1
ATOM 853 C CA . GLY C 3 19 ? 17.939 33.341 -6.211 1.00 21.41 18 GLY C CA 1
ATOM 854 C C . GLY C 3 19 ? 18.723 33.899 -7.372 1.00 21.56 18 GLY C C 1
ATOM 855 O O . GLY C 3 19 ? 18.304 33.783 -8.529 1.00 21.33 18 GLY C O 1
ATOM 856 N N . ASN C 3 20 ? 19.885 34.476 -7.061 1.00 20.84 19 ASN C N 1
ATOM 857 C CA . ASN C 3 20 ? 20.745 35.098 -8.070 1.00 21.68 19 ASN C CA 1
ATOM 858 C C . ASN C 3 20 ? 22.217 34.669 -7.998 1.00 21.90 19 ASN C C 1
ATOM 859 O O . ASN C 3 20 ? 23.110 35.420 -8.407 1.00 23.61 19 ASN C O 1
ATOM 864 N N . HIS C 3 21 ? 22.471 33.493 -7.445 1.00 22.47 20 HIS C N 1
ATOM 865 C CA . HIS C 3 21 ? 23.835 32.944 -7.354 1.00 23.88 20 HIS C CA 1
ATOM 866 C C . HIS C 3 21 ? 24.798 33.665 -6.400 1.00 23.05 20 HIS C C 1
ATOM 867 O O . HIS C 3 21 ? 26.028 33.596 -6.566 1.00 22.57 20 HIS C O 1
ATOM 874 N N . TYR C 3 22 ? 24.265 34.372 -5.413 1.00 19.64 21 TYR C N 1
ATOM 875 C CA . TYR C 3 22 ? 25.141 35.035 -4.450 1.00 18.28 21 TYR C CA 1
ATOM 876 C C . TYR C 3 22 ? 24.911 34.350 -3.125 1.00 17.79 21 TYR C C 1
ATOM 877 O O . TYR C 3 22 ? 24.388 34.946 -2.195 1.00 15.37 21 TYR C O 1
ATOM 886 N N . HIS C 3 23 ? 25.336 33.087 -3.043 1.00 17.14 22 HIS C N 1
ATOM 887 C CA . HIS C 3 23 ? 25.101 32.288 -1.847 1.00 17.63 22 HIS C CA 1
ATOM 888 C C . HIS C 3 23 ? 25.931 32.618 -0.615 1.00 17.71 22 HIS C C 1
ATOM 889 O O . HIS C 3 23 ? 25.434 32.543 0.501 1.00 16.69 22 HIS C O 1
ATOM 896 N N . GLU C 3 24 ? 27.206 32.950 -0.793 1.00 17.66 23 GLU C N 1
ATOM 897 C CA . GLU C 3 24 ? 28.010 33.298 0.361 1.00 18.58 23 GLU C CA 1
ATOM 898 C C . GLU C 3 24 ? 27.573 34.633 0.942 1.00 14.31 23 GLU C C 1
ATOM 899 O O . GLU C 3 24 ? 27.529 34.794 2.160 1.00 15.20 23 GLU C O 1
ATOM 905 N N . GLU C 3 25 ? 27.166 35.570 0.090 1.00 15.57 24 GLU C N 1
ATOM 906 C CA . GLU C 3 25 ? 26.685 36.854 0.602 1.00 13.94 24 GLU C CA 1
ATOM 907 C C . GLU C 3 25 ? 25.403 36.608 1.404 1.00 13.97 24 GLU C C 1
ATOM 908 O O . GLU C 3 25 ? 25.200 37.179 2.468 1.00 13.06 24 GLU C O 1
ATOM 914 N N . ALA C 3 26 ? 24.512 35.771 0.871 1.00 12.39 25 ALA C N 1
ATOM 915 C CA . ALA C 3 26 ? 23.285 35.460 1.587 1.00 12.21 25 ALA C CA 1
ATOM 916 C C . ALA C 3 26 ? 23.598 34.767 2.926 1.00 13.80 25 ALA C C 1
ATOM 917 O O . ALA C 3 26 ? 22.915 34.992 3.930 1.00 15.22 25 ALA C O 1
ATOM 919 N N . ASN C 3 27 ? 24.633 33.928 2.957 1.00 14.23 26 ASN C N 1
ATOM 920 C CA . ASN C 3 27 ? 24.980 33.225 4.186 1.00 16.10 26 ASN C CA 1
ATOM 921 C C . ASN C 3 27 ? 25.535 34.189 5.240 1.00 15.94 26 ASN C C 1
ATOM 922 O O . ASN C 3 27 ? 25.277 34.031 6.437 1.00 17.78 26 ASN C O 1
ATOM 927 N N . CYS C 3 28 ? 26.312 35.171 4.805 1.00 16.19 27 CYS C N 1
ATOM 928 C CA . CYS C 3 28 ? 26.832 36.154 5.754 1.00 15.99 27 CYS C CA 1
ATOM 929 C C . CYS C 3 28 ? 25.672 36.889 6.377 1.00 13.90 27 CYS C C 1
ATOM 930 O O . CYS C 3 28 ? 25.712 37.234 7.556 1.00 16.14 27 CYS C O 1
ATOM 933 N N . ILE C 3 29 ? 24.643 37.181 5.586 1.00 11.85 28 ILE C N 1
ATOM 934 C CA . ILE C 3 29 ? 23.498 37.859 6.175 1.00 12.72 28 ILE C CA 1
ATOM 935 C C . ILE C 3 29 ? 22.795 36.910 7.170 1.00 14.90 28 ILE C C 1
ATOM 936 O O . ILE C 3 29 ? 22.373 37.308 8.271 1.00 13.84 28 ILE C O 1
ATOM 941 N N . ALA C 3 30 ? 22.639 35.653 6.769 1.00 13.57 29 ALA C N 1
ATOM 942 C CA . ALA C 3 30 ? 22.011 34.682 7.681 1.00 15.78 29 ALA C CA 1
ATOM 943 C C . ALA C 3 30 ? 22.796 34.514 8.997 1.00 16.21 29 ALA C C 1
ATOM 944 O O . ALA C 3 30 ? 22.184 34.274 10.048 1.00 16.56 29 ALA C O 1
ATOM 946 N N . GLU C 3 31 ? 24.127 34.632 8.956 1.00 17.63 30 GLU C N 1
ATOM 947 C CA . GLU C 3 31 ? 24.935 34.506 10.171 1.00 18.37 30 GLU C CA 1
ATOM 948 C C . GLU C 3 31 ? 24.556 35.633 11.131 1.00 18.43 30 GLU C C 1
ATOM 949 O O . GLU C 3 31 ? 24.529 35.447 12.344 1.00 17.52 30 GLU C O 1
ATOM 955 N N . TRP C 3 32 ? 24.246 36.795 10.582 1.00 13.91 31 TRP C N 1
ATOM 956 C CA . TRP C 3 32 ? 23.805 37.912 11.406 1.00 15.63 31 TRP C CA 1
ATOM 957 C C . TRP C 3 32 ? 22.400 37.627 11.959 1.00 14.34 31 TRP C C 1
ATOM 958 O O . TRP C 3 32 ? 22.134 37.834 13.157 1.00 15.45 31 TRP C O 1
ATOM 969 N N . LEU C 3 33 ? 21.492 37.185 11.087 1.00 14.35 32 LEU C N 1
ATOM 970 C CA . LEU C 3 33 ? 20.120 36.906 11.505 1.00 16.90 32 LEU C CA 1
ATOM 971 C C . LEU C 3 33 ? 20.091 35.804 12.567 1.00 16.94 32 LEU C C 1
A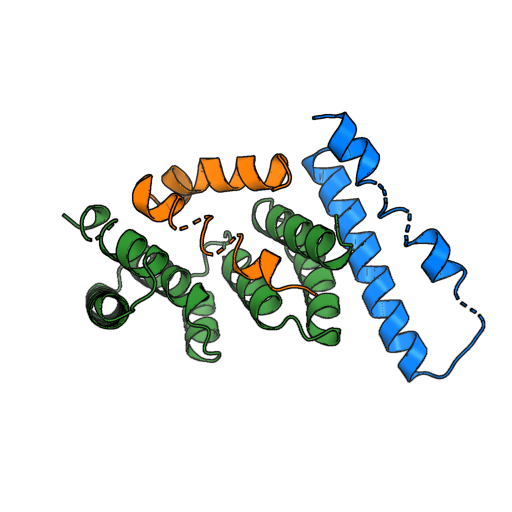TOM 972 O O . LEU C 3 33 ? 19.214 35.792 13.447 1.00 17.55 32 LEU C O 1
ATOM 977 N N . HIS C 3 34 ? 21.076 34.908 12.512 1.00 17.91 33 HIS C N 1
ATOM 978 C CA . HIS C 3 34 ? 21.188 33.824 13.471 1.00 20.48 33 HIS C CA 1
ATOM 979 C C . HIS C 3 34 ? 21.592 34.377 14.834 1.00 21.97 33 HIS C C 1
ATOM 980 O O . HIS C 3 34 ? 21.081 33.951 15.868 1.00 19.93 33 HIS C O 1
ATOM 987 N N . LEU C 3 35 ? 22.544 35.295 14.829 1.00 22.61 34 LEU C N 1
ATOM 988 C CA . LEU C 3 35 ? 22.990 35.898 16.063 1.00 24.20 34 LEU C CA 1
ATOM 989 C C . LEU C 3 35 ? 21.796 36.581 16.720 1.00 25.18 34 LEU C C 1
ATOM 990 O O . LEU C 3 35 ? 21.653 36.529 17.952 1.00 27.14 34 LEU C O 1
ATOM 995 N N . LYS C 3 36 ? 20.938 37.204 15.910 1.00 24.53 35 LYS C N 1
ATOM 996 C CA . LYS C 3 36 ? 19.767 37.903 16.416 1.00 25.92 35 LYS C CA 1
ATOM 997 C C . LYS C 3 36 ? 18.530 37.033 16.674 1.00 26.07 35 LYS C C 1
ATOM 998 O O . LYS C 3 36 ? 17.436 37.551 16.918 1.00 26.08 35 LYS C O 1
ATOM 1004 N N . GLY C 3 37 ? 18.691 35.727 16.580 1.00 24.63 36 GLY C N 1
ATOM 1005 C CA . GLY C 3 37 ? 17.567 34.848 16.860 1.00 24.46 36 GLY C CA 1
ATOM 1006 C C . GLY C 3 37 ? 16.465 34.641 15.831 1.00 23.82 36 GLY C C 1
ATOM 1007 O O . GLY C 3 37 ? 15.414 34.083 16.159 1.00 23.67 36 GLY C O 1
ATOM 1008 N N . GLU C 3 38 ? 16.664 35.073 14.592 1.00 20.73 37 GLU C N 1
ATOM 1009 C CA . GLU C 3 38 ? 15.634 34.857 13.573 1.00 20.50 37 GLU C CA 1
ATOM 1010 C C . GLU C 3 38 ? 15.977 33.524 12.887 1.00 20.71 37 GLU C C 1
ATOM 1011 O O . GLU C 3 38 ? 16.255 33.455 11.687 1.00 18.28 37 GLU C O 1
ATOM 1017 N N . GLU C 3 39 ? 15.881 32.453 13.663 1.00 19.90 38 GLU C N 1
ATOM 1018 C CA . GLU C 3 39 ? 16.237 31.127 13.165 1.00 20.91 38 GLU C CA 1
ATOM 1019 C C . GLU C 3 39 ? 15.341 30.606 12.043 1.00 19.90 38 GLU C C 1
ATOM 1020 O O . GLU C 3 39 ? 15.815 29.871 11.197 1.00 19.42 38 GLU C O 1
ATOM 1026 N N . GLU C 3 40 ? 14.072 30.979 12.031 1.00 19.03 39 GLU C N 1
ATOM 1027 C CA . GLU C 3 40 ? 13.190 30.502 10.958 1.00 20.44 39 GLU C CA 1
ATOM 1028 C C . GLU C 3 40 ? 13.600 31.171 9.638 1.00 19.39 39 GLU C C 1
ATOM 1029 O O . GLU C 3 40 ? 13.632 30.534 8.592 1.00 18.43 39 GLU C O 1
ATOM 1035 N N . ALA C 3 41 ? 13.950 32.453 9.694 1.00 18.34 40 ALA C N 1
ATOM 1036 C CA . ALA C 3 41 ? 14.391 33.139 8.488 1.00 17.60 40 ALA C CA 1
ATOM 1037 C C . ALA C 3 41 ? 15.728 32.574 8.059 1.00 16.65 40 ALA C C 1
ATOM 1038 O O . ALA C 3 41 ? 15.986 32.451 6.857 1.00 18.41 40 ALA C O 1
ATOM 1040 N N . VAL C 3 42 ? 16.574 32.204 9.015 1.00 14.18 41 VAL C N 1
ATOM 1041 C CA . VAL C 3 42 ? 17.875 31.625 8.672 1.00 16.10 41 VAL C CA 1
ATOM 1042 C C . VAL C 3 42 ? 17.632 30.309 7.911 1.00 17.34 41 VAL C C 1
ATOM 1043 O O . VAL C 3 42 ? 18.269 30.042 6.906 1.00 18.04 41 VAL C O 1
ATOM 1047 N N . GLN C 3 43 ? 16.719 29.489 8.421 1.00 16.94 42 GLN C N 1
ATOM 1048 C CA . GLN C 3 43 ? 16.413 28.216 7.763 1.00 17.19 42 GLN C CA 1
ATOM 1049 C C . GLN C 3 43 ? 15.806 28.459 6.372 1.00 16.76 42 GLN C C 1
ATOM 1050 O O . GLN C 3 43 ? 16.155 27.753 5.422 1.00 17.94 42 GLN C O 1
ATOM 1056 N N . LEU C 3 44 ? 14.917 29.453 6.226 1.00 13.93 43 LEU C N 1
ATOM 1057 C CA . LEU C 3 44 ? 14.339 29.754 4.906 1.00 14.31 43 LEU C CA 1
ATOM 1058 C C . LEU C 3 44 ? 15.451 30.149 3.901 1.00 16.56 43 LEU C C 1
ATOM 1059 O O . LEU C 3 44 ? 15.468 29.692 2.745 1.00 14.90 43 LEU C O 1
ATOM 1064 N N . ILE C 3 45 ? 16.415 30.955 4.349 1.00 14.76 44 ILE C N 1
ATOM 1065 C CA . ILE C 3 45 ? 17.525 31.352 3.459 1.00 13.69 44 ILE C CA 1
ATOM 1066 C C . ILE C 3 45 ? 18.382 30.145 3.084 1.00 15.39 44 ILE C C 1
ATOM 1067 O O . ILE C 3 45 ? 18.763 29.987 1.931 1.00 16.36 44 ILE C O 1
ATOM 1072 N N . ARG C 3 46 ? 18.662 29.274 4.048 1.00 16.57 45 ARG C N 1
ATOM 1073 C CA . ARG C 3 46 ? 19.442 28.069 3.779 1.00 19.85 45 ARG C CA 1
ATOM 1074 C C . ARG C 3 46 ? 18.717 27.156 2.775 1.00 19.40 45 ARG C C 1
ATOM 1075 O O . ARG C 3 46 ? 19.324 26.680 1.808 1.00 17.95 45 ARG C O 1
ATOM 1083 N N . LEU C 3 47 ? 17.424 26.913 3.004 1.00 19.10 46 LEU C N 1
ATOM 1084 C CA . LEU C 3 47 ? 16.635 26.074 2.090 1.00 18.39 46 LEU C CA 1
ATOM 1085 C C . LEU C 3 47 ? 16.626 26.691 0.696 1.00 18.36 46 LEU C C 1
ATOM 1086 O O . LEU C 3 47 ? 16.835 26.005 -0.304 1.00 19.95 46 LEU C O 1
ATOM 1091 N N . SER C 3 48 ? 16.371 27.987 0.618 1.00 15.47 47 SER C N 1
ATOM 1092 C CA . SER C 3 48 ? 16.335 28.654 -0.678 1.00 17.11 47 SER C CA 1
ATOM 1093 C C . SER C 3 48 ? 17.688 28.551 -1.388 1.00 17.78 47 SER C C 1
ATOM 1094 O O . SER C 3 48 ? 17.750 28.293 -2.600 1.00 18.96 47 SER C O 1
ATOM 1097 N N . SER C 3 49 ? 18.771 28.736 -0.641 1.00 16.86 48 SER C N 1
ATOM 1098 C CA . SER C 3 49 ? 20.115 28.650 -1.226 1.00 19.39 48 SER C CA 1
ATOM 1099 C C . SER C 3 49 ? 20.375 27.243 -1.792 1.00 19.79 48 SER C C 1
ATOM 1100 O O . SER C 3 49 ? 20.804 27.078 -2.936 1.00 19.95 48 SER C O 1
ATOM 1103 N N . LEU C 3 50 ? 20.094 26.226 -0.998 1.00 19.48 49 LEU C N 1
ATOM 1104 C CA . LEU C 3 50 ? 20.311 24.839 -1.447 1.00 21.08 49 LEU C CA 1
ATOM 1105 C C . LEU C 3 50 ? 19.421 24.454 -2.619 1.00 21.00 49 LEU C C 1
ATOM 1106 O O . LEU C 3 50 ? 19.881 23.847 -3.600 1.00 22.67 49 LEU C O 1
ATOM 1119 N N . ASN C 3 52 ? 17.884 26.477 -4.793 1.00 24.24 51 ASN C N 1
ATOM 1120 C CA . ASN C 3 52 ? 18.144 27.215 -6.012 1.00 24.67 51 ASN C CA 1
ATOM 1121 C C . ASN C 3 52 ? 19.359 26.630 -6.735 1.00 25.25 51 ASN C C 1
ATOM 1122 O O . ASN C 3 52 ? 19.527 26.835 -7.932 1.00 27.18 51 ASN C O 1
ATOM 1127 N N . ARG C 3 53 ? 20.186 25.899 -6.004 1.00 24.88 52 ARG C N 1
ATOM 1128 C CA . ARG C 3 53 ? 21.383 25.262 -6.550 1.00 28.55 52 ARG C CA 1
ATOM 1129 C C . ARG C 3 53 ? 21.064 23.838 -6.969 1.00 29.51 52 ARG C C 1
ATOM 1130 O O . ARG C 3 53 ? 21.955 23.096 -7.413 1.00 31.72 52 ARG C O 1
ATOM 1138 N N . GLY C 3 54 ? 19.808 23.442 -6.779 1.00 28.87 53 GLY C N 1
ATOM 1139 C CA . GLY C 3 54 ? 19.384 22.101 -7.151 1.00 28.57 53 GLY C CA 1
ATOM 1140 C C . GLY C 3 54 ? 19.750 21.014 -6.157 1.00 29.33 53 GLY C C 1
ATOM 1141 O O . GLY C 3 54 ? 19.559 19.823 -6.448 1.00 29.54 53 GLY C O 1
ATOM 1142 N N . ASP C 3 55 ? 20.251 21.396 -4.980 1.00 28.10 54 ASP C N 1
ATOM 1143 C CA . ASP C 3 55 ? 20.621 20.408 -3.977 1.00 27.33 54 ASP C CA 1
ATOM 1144 C C . ASP C 3 55 ? 19.476 20.094 -3.047 1.00 25.92 54 ASP C C 1
ATOM 1145 O O . ASP C 3 55 ? 19.524 20.371 -1.848 1.00 25.79 54 ASP C O 1
ATOM 1150 N N . TYR C 3 56 ? 18.446 19.474 -3.603 1.00 25.60 55 TYR C N 1
ATOM 1151 C CA . TYR C 3 56 ? 17.257 19.128 -2.832 1.00 23.86 55 TYR C CA 1
ATOM 1152 C C . TYR C 3 56 ? 17.502 18.111 -1.717 1.00 22.55 55 TYR C C 1
ATOM 1153 O O . TYR C 3 56 ? 16.881 18.185 -0.661 1.00 21.32 55 TYR C O 1
ATOM 1162 N N . ALA C 3 57 ? 18.408 17.161 -1.940 1.00 23.22 56 ALA C N 1
ATOM 1163 C CA . ALA C 3 57 ? 18.694 16.178 -0.918 1.00 23.79 56 ALA C CA 1
ATOM 1164 C C . ALA C 3 57 ? 19.280 16.834 0.323 1.00 25.04 56 ALA C C 1
ATOM 1165 O O . ALA C 3 57 ? 18.890 16.502 1.440 1.00 25.75 56 ALA C O 1
ATOM 1167 N N . SER C 3 58 ? 20.230 17.748 0.137 1.00 24.96 57 SER C N 1
ATOM 1168 C CA . SER C 3 58 ? 20.828 18.425 1.285 1.00 27.50 57 SER C CA 1
ATOM 1169 C C . SER C 3 58 ? 19.787 19.294 1.964 1.00 25.35 57 SER C C 1
ATOM 1170 O O . SER C 3 58 ? 19.756 19.387 3.189 1.00 26.11 57 SER C O 1
ATOM 1173 N N . ALA C 3 59 ? 18.941 19.930 1.156 1.00 24.73 58 ALA C N 1
ATOM 1174 C CA . ALA C 3 59 ? 17.883 20.779 1.680 1.00 24.73 58 ALA C CA 1
ATOM 1175 C C . ALA C 3 59 ? 16.982 19.932 2.547 1.00 25.71 58 ALA C C 1
ATOM 1176 O O . ALA C 3 59 ? 16.698 20.281 3.683 1.00 25.14 58 ALA C O 1
ATOM 1178 N N . LEU C 3 60 ? 16.560 18.788 2.019 1.00 26.68 59 LEU C N 1
ATOM 1179 C CA . LEU C 3 60 ? 15.660 17.907 2.758 1.00 28.51 59 LEU C CA 1
ATOM 1180 C C . LEU C 3 60 ? 16.264 17.423 4.081 1.00 31.21 59 LEU C C 1
ATOM 1181 O O . LEU C 3 60 ? 15.609 17.470 5.132 1.00 31.65 59 LEU C O 1
ATOM 1186 N N . GLN C 3 61 ? 17.515 16.982 4.049 1.00 33.58 60 GLN C N 1
ATOM 1187 C CA . GLN C 3 61 ? 18.174 16.518 5.264 1.00 38.41 60 GLN C CA 1
ATOM 1188 C C . GLN C 3 61 ? 18.226 17.622 6.326 1.00 40.37 60 GLN C C 1
ATOM 1189 O O . GLN C 3 61 ? 17.981 17.376 7.506 1.00 41.48 60 GLN C O 1
ATOM 1195 N N . GLN C 3 62 ? 18.529 18.845 5.910 1.00 42.00 61 GLN C N 1
ATOM 1196 C CA . GLN C 3 62 ? 18.591 19.945 6.861 1.00 43.26 61 GLN C CA 1
ATOM 1197 C C . GLN C 3 62 ? 17.212 20.372 7.342 1.00 43.21 61 GLN C C 1
ATOM 1198 O O . GLN C 3 62 ? 17.021 20.687 8.514 1.00 43.06 61 GLN C O 1
ATOM 1204 N N . GLY C 3 63 ? 16.243 20.364 6.438 1.00 43.30 62 GLY C N 1
ATOM 1205 C CA . GLY C 3 63 ? 14.897 20.750 6.810 1.00 44.32 62 GLY C CA 1
ATOM 1206 C C . GLY C 3 63 ? 14.247 19.800 7.799 1.00 45.81 62 GLY C C 1
ATOM 1207 O O . GLY C 3 63 ? 13.506 20.235 8.684 1.00 44.93 62 GLY C O 1
ATOM 1208 N N . ASN C 3 64 ? 14.521 18.504 7.654 1.00 47.48 63 ASN C N 1
ATOM 1209 C CA . ASN C 3 64 ? 13.931 17.502 8.542 1.00 50.33 63 ASN C CA 1
ATOM 1210 C C . ASN C 3 64 ? 14.660 17.418 9.876 1.00 51.81 63 ASN C C 1
ATOM 1211 O O . ASN C 3 64 ? 14.316 16.593 10.725 1.00 53.42 63 ASN C O 1
ATOM 1216 N N . LYS C 3 65 ? 15.667 18.267 10.055 1.00 53.51 64 LYS C N 1
ATOM 1217 C CA . LYS C 3 65 ? 16.449 18.294 11.294 1.00 54.90 64 LYS C CA 1
ATOM 1218 C C . LYS C 3 65 ? 16.167 19.546 12.133 1.00 54.79 64 LYS C C 1
ATOM 1219 O O . LYS C 3 65 ? 16.714 19.712 13.228 1.00 55.59 64 LYS C O 1
ATOM 1225 N N . LEU C 3 66 ? 15.317 20.423 11.602 1.00 54.18 65 LEU C N 1
ATOM 1226 C CA . LEU C 3 66 ? 14.921 21.670 12.269 1.00 52.80 65 LEU C CA 1
ATOM 1227 C C . LEU C 3 66 ? 13.449 21.910 11.912 1.00 51.03 65 LEU C C 1
ATOM 1228 O O . LEU C 3 66 ? 13.122 22.193 10.758 1.00 52.23 65 LEU C O 1
ATOM 1233 N N . ALA C 3 67 ? 12.570 21.810 12.907 1.00 47.76 66 ALA C N 1
ATOM 1234 C CA . ALA C 3 67 ? 11.120 21.940 12.703 1.00 43.83 66 ALA C CA 1
ATOM 1235 C C . ALA C 3 67 ? 10.428 23.297 12.584 1.00 39.73 66 ALA C C 1
ATOM 1236 O O . ALA C 3 67 ? 10.299 23.994 13.574 1.00 41.17 66 ALA C O 1
ATOM 1238 N N . TYR C 3 68 ? 9.963 23.669 11.390 1.00 34.43 67 TYR C N 1
ATOM 1239 C CA . TYR C 3 68 ? 9.206 24.928 11.237 1.00 30.40 67 TYR C CA 1
ATOM 1240 C C . TYR C 3 68 ? 7.918 24.700 10.432 1.00 27.63 67 TYR C C 1
ATOM 1241 O O . TYR C 3 68 ? 7.959 24.486 9.223 1.00 26.35 67 TYR C O 1
ATOM 1250 N N . PRO C 3 69 ? 6.752 24.780 11.093 1.00 27.73 68 PRO C N 1
ATOM 1251 C CA . PRO C 3 69 ? 5.475 24.564 10.392 1.00 25.30 68 PRO C CA 1
ATOM 1252 C C . PRO C 3 69 ? 5.300 25.343 9.099 1.00 24.64 68 PRO C C 1
ATOM 1253 O O . PRO C 3 69 ? 4.853 24.791 8.086 1.00 23.78 68 PRO C O 1
ATOM 1257 N N . ASP C 3 70 ? 5.664 26.624 9.117 1.00 21.86 69 ASP C N 1
ATOM 1258 C CA . ASP C 3 70 ? 5.499 27.436 7.925 1.00 20.00 69 ASP C CA 1
ATOM 1259 C C . ASP C 3 70 ? 6.460 27.071 6.811 1.00 18.19 69 ASP C C 1
ATOM 1260 O O . ASP C 3 70 ? 6.231 27.452 5.674 1.00 18.66 69 ASP C O 1
ATOM 1265 N N . LEU C 3 71 ? 7.525 26.339 7.109 1.00 16.71 70 LEU C N 1
ATOM 1266 C CA . LEU C 3 71 ? 8.469 25.978 6.044 1.00 17.86 70 LEU C CA 1
ATOM 1267 C C . LEU C 3 71 ? 8.217 24.565 5.512 1.00 19.42 70 LEU C C 1
ATOM 1268 O O . LEU C 3 71 ? 8.905 24.100 4.608 1.00 18.45 70 LEU C O 1
ATOM 1273 N N . GLU C 3 72 ? 7.213 23.882 6.069 1.00 19.70 71 GLU C N 1
ATOM 1274 C CA . GLU C 3 72 ? 6.918 22.527 5.598 1.00 19.92 71 GLU C CA 1
ATOM 1275 C C . GLU C 3 72 ? 6.758 22.422 4.081 1.00 19.97 71 GLU C C 1
ATOM 1276 O O . GLU C 3 72 ? 7.226 21.445 3.478 1.00 19.61 71 GLU C O 1
ATOM 1282 N N . PRO C 3 73 ? 6.074 23.387 3.443 1.00 17.64 72 PRO C N 1
ATOM 1283 C CA . PRO C 3 73 ? 5.900 23.334 1.983 1.00 18.76 72 PRO C CA 1
ATOM 1284 C C . PRO C 3 73 ? 7.212 23.254 1.187 1.00 19.21 72 PRO C C 1
ATOM 1285 O O . PRO C 3 73 ? 7.277 22.662 0.111 1.00 20.60 72 PRO C O 1
ATOM 1289 N N . TRP C 3 74 ? 8.252 23.903 1.696 1.00 17.93 73 TRP C N 1
ATOM 1290 C CA . TRP C 3 74 ? 9.544 23.860 1.035 1.00 19.28 73 TRP C CA 1
ATOM 1291 C C . TRP C 3 74 ? 10.103 22.434 1.051 1.00 17.80 73 TRP C C 1
ATOM 1292 O O . TRP C 3 74 ? 10.737 21.980 0.095 1.00 18.77 73 TRP C O 1
ATOM 1303 N N . LEU C 3 75 ? 9.878 21.713 2.138 1.00 18.04 74 LEU C N 1
ATOM 1304 C CA . LEU C 3 75 ? 10.381 20.354 2.182 1.00 19.00 74 LEU C CA 1
ATOM 1305 C C . LEU C 3 75 ? 9.561 19.478 1.240 1.00 19.88 74 LEU C C 1
ATOM 1306 O O . LEU C 3 75 ? 10.088 18.541 0.630 1.00 20.09 74 LEU C O 1
ATOM 1311 N N . ALA C 3 76 ? 8.287 19.809 1.093 1.00 19.12 75 ALA C N 1
ATOM 1312 C CA . ALA C 3 76 ? 7.424 19.053 0.191 1.00 19.69 75 ALA C CA 1
ATOM 1313 C C . ALA C 3 76 ? 7.857 19.325 -1.242 1.00 19.50 75 ALA C C 1
ATOM 1314 O O . ALA C 3 76 ? 7.824 18.425 -2.100 1.00 18.16 75 ALA C O 1
ATOM 1316 N N . LEU C 3 77 ? 8.260 20.570 -1.513 1.00 18.25 76 LEU C N 1
ATOM 1317 C CA . LEU C 3 77 ? 8.727 20.924 -2.840 1.00 18.46 76 LEU C CA 1
ATOM 1318 C C . LEU C 3 77 ? 10.025 20.145 -3.122 1.00 18.68 76 LEU C C 1
ATOM 1319 O O . LEU C 3 77 ? 10.258 19.704 -4.253 1.00 20.65 76 LEU C O 1
ATOM 1324 N N . CYS C 3 78 ? 10.863 19.953 -2.101 1.00 19.69 77 CYS C N 1
ATOM 1325 C CA . CYS C 3 78 ? 12.092 19.185 -2.297 1.00 18.84 77 CY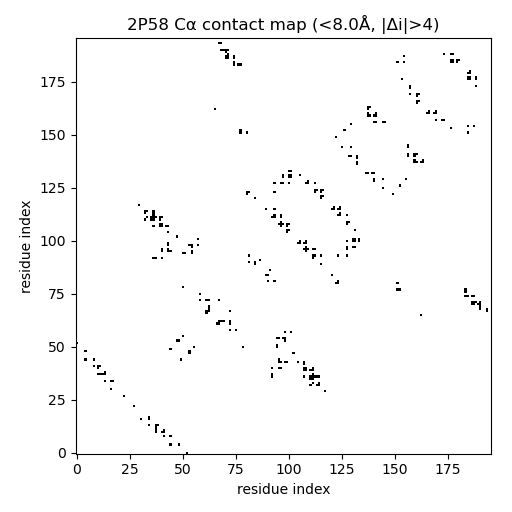S C CA 1
ATOM 1326 C C . CYS C 3 78 ? 11.743 17.763 -2.688 1.00 19.98 77 CYS C C 1
ATOM 1327 O O . CYS C 3 78 ? 12.351 17.199 -3.600 1.00 19.56 77 CYS C O 1
ATOM 1330 N N . GLU C 3 79 ? 10.779 17.172 -1.980 1.00 19.52 78 GLU C N 1
ATOM 1331 C CA . GLU C 3 79 ? 10.391 15.793 -2.295 1.00 20.51 78 GLU C CA 1
ATOM 1332 C C . GLU C 3 79 ? 9.792 15.693 -3.691 1.00 19.51 78 GLU C C 1
ATOM 1333 O O . GLU C 3 79 ? 10.020 14.717 -4.421 1.00 21.45 78 GLU C O 1
ATOM 1339 N N . TYR C 3 80 ? 9.031 16.707 -4.075 1.00 19.82 79 TYR C N 1
ATOM 1340 C CA . TYR C 3 80 ? 8.432 16.759 -5.397 1.00 21.37 79 TYR C CA 1
ATOM 1341 C C . TYR C 3 80 ? 9.495 16.822 -6.490 1.00 22.76 79 TYR C C 1
ATOM 1342 O O . TYR C 3 80 ? 9.421 16.090 -7.475 1.00 20.55 79 TYR C O 1
ATOM 1351 N N . ARG C 3 81 ? 10.501 17.666 -6.298 1.00 20.94 80 ARG C N 1
ATOM 1352 C CA . ARG C 3 81 ? 11.555 17.819 -7.293 1.00 23.28 80 ARG C CA 1
ATOM 1353 C C . ARG C 3 81 ? 12.496 16.630 -7.348 1.00 24.22 80 ARG C C 1
ATOM 1354 O O . ARG C 3 81 ? 13.104 16.374 -8.401 1.00 24.23 80 ARG C O 1
ATOM 1362 N N . LEU C 3 82 ? 12.623 15.909 -6.238 1.00 22.17 81 LEU C N 1
ATOM 1363 C CA . LEU C 3 82 ? 13.511 14.732 -6.194 1.00 23.76 81 LEU C CA 1
ATOM 1364 C C . LEU C 3 82 ? 12.768 13.492 -6.687 1.00 24.32 81 LEU C C 1
ATOM 1365 O O . LEU C 3 82 ? 13.372 12.444 -6.967 1.00 25.95 81 LEU C O 1
ATOM 1370 N N . GLY C 3 83 ? 11.450 13.608 -6.766 1.00 23.74 82 GLY C N 1
ATOM 1371 C CA . GLY C 3 83 ? 10.649 12.481 -7.196 1.00 24.23 82 GLY C CA 1
ATOM 1372 C C . GLY C 3 83 ? 10.552 11.434 -6.099 1.00 24.00 82 GLY C C 1
ATOM 1373 O O . GLY C 3 83 ? 10.692 10.249 -6.368 1.00 24.06 82 GLY C O 1
ATOM 1374 N N . LEU C 3 84 ? 10.365 11.871 -4.858 1.00 22.66 83 LEU C N 1
ATOM 1375 C CA . LEU C 3 84 ? 10.186 10.952 -3.724 1.00 23.00 83 LEU C CA 1
ATOM 1376 C C . LEU C 3 84 ? 8.667 10.952 -3.556 1.00 22.53 83 LEU C C 1
ATOM 1377 O O . LEU C 3 84 ? 8.094 11.670 -2.723 1.00 21.46 83 LEU C O 1
ATOM 1382 N N . GLY C 3 85 ? 8.017 10.124 -4.356 1.00 23.09 84 GLY C N 1
ATOM 1383 C CA . GLY C 3 85 ? 6.573 10.079 -4.340 1.00 23.26 84 GLY C CA 1
ATOM 1384 C C . GLY C 3 85 ? 5.927 9.728 -3.027 1.00 22.29 84 GLY C C 1
ATOM 1385 O O . GLY C 3 85 ? 4.981 10.391 -2.581 1.00 23.22 84 GLY C O 1
ATOM 1386 N N . SER C 3 86 ? 6.430 8.677 -2.407 1.00 23.08 85 SER C N 1
ATOM 1387 C CA . SER C 3 86 ? 5.879 8.213 -1.146 1.00 25.31 85 SER C CA 1
ATOM 1388 C C . SER C 3 86 ? 6.005 9.247 -0.027 1.00 24.71 85 SER C C 1
ATOM 1389 O O . SER C 3 86 ? 5.051 9.488 0.725 1.00 26.07 85 SER C O 1
ATOM 1392 N N . ALA C 3 87 ? 7.189 9.838 0.085 1.00 24.03 86 ALA C N 1
ATOM 1393 C CA . ALA C 3 87 ? 7.453 10.858 1.110 1.00 24.28 86 ALA C CA 1
ATOM 1394 C C . ALA C 3 87 ? 6.529 12.052 0.903 1.00 22.61 86 ALA C C 1
ATOM 1395 O O . ALA C 3 87 ? 5.906 12.535 1.845 1.00 24.68 86 ALA C O 1
ATOM 1397 N N . LEU C 3 88 ? 6.428 12.513 -0.337 1.00 22.98 87 LEU C N 1
ATOM 1398 C CA . LEU C 3 88 ? 5.573 13.644 -0.660 1.00 23.21 87 LEU C CA 1
ATOM 1399 C C . LEU C 3 88 ? 4.131 13.354 -0.260 1.00 24.13 87 LEU C C 1
ATOM 1400 O O . LEU C 3 88 ? 3.486 14.173 0.396 1.00 23.52 87 LEU C O 1
ATOM 1405 N N . GLU C 3 89 ? 3.611 12.190 -0.652 1.00 24.83 88 GLU C N 1
ATOM 1406 C CA . GLU C 3 89 ? 2.226 11.867 -0.297 1.00 25.57 88 GLU C CA 1
ATOM 1407 C C . GLU C 3 89 ? 2.040 11.897 1.214 1.00 24.09 88 GLU C C 1
ATOM 1408 O O . GLU C 3 89 ? 1.055 12.424 1.735 1.00 22.90 88 GLU C O 1
ATOM 1414 N N . SER C 3 90 ? 2.982 11.304 1.925 1.00 23.40 89 SER C N 1
ATOM 1415 C CA . SER C 3 90 ? 2.922 11.291 3.381 1.00 23.32 89 SER C CA 1
ATOM 1416 C C . SER C 3 90 ? 2.909 12.730 3.942 1.00 23.54 89 SER C C 1
ATOM 1417 O O . SER C 3 90 ? 2.163 13.073 4.878 1.00 22.19 89 SER C O 1
ATOM 1420 N N . ARG C 3 91 ? 3.765 13.576 3.380 1.00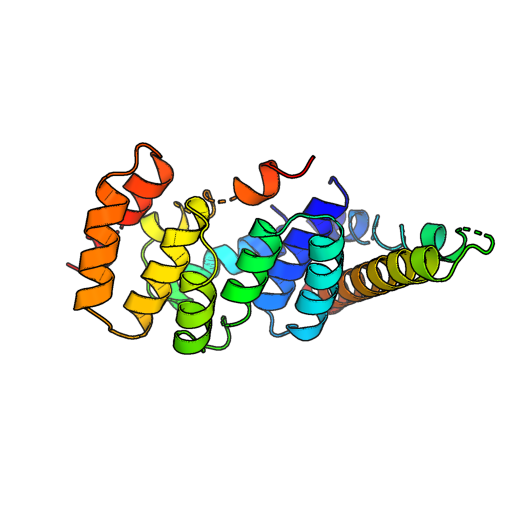 22.73 90 ARG C N 1
ATOM 1421 C CA . ARG C 3 91 ? 3.813 14.934 3.872 1.00 21.50 90 ARG C CA 1
ATOM 1422 C C . ARG C 3 91 ? 2.531 15.678 3.574 1.00 21.99 90 ARG C C 1
ATOM 1423 O O . ARG C 3 91 ? 2.040 16.425 4.414 1.00 22.51 90 ARG C O 1
ATOM 1431 N N . LEU C 3 92 ? 1.969 15.491 2.387 1.00 22.16 91 LEU C N 1
ATOM 1432 C CA . LEU C 3 92 ? 0.735 16.179 2.075 1.00 21.60 91 LEU C CA 1
ATOM 1433 C C . LEU C 3 92 ? -0.404 15.778 3.016 1.00 23.16 91 LEU C C 1
ATOM 1434 O O . LEU C 3 92 ? -1.207 16.624 3.422 1.00 20.06 91 LEU C O 1
ATOM 1439 N N . ASN C 3 93 ? -0.469 14.500 3.397 1.00 24.94 92 ASN C N 1
ATOM 1440 C CA . ASN C 3 93 ? -1.547 14.062 4.280 1.00 25.62 92 ASN C CA 1
ATOM 1441 C C . ASN C 3 93 ? -1.398 14.712 5.632 1.00 26.58 92 ASN C C 1
ATOM 1442 O O . ASN C 3 93 ? -2.387 15.089 6.262 1.00 26.04 92 ASN C O 1
ATOM 1447 N N . ARG C 3 94 ? -0.163 14.857 6.077 1.00 26.30 93 ARG C N 1
ATOM 1448 C CA . ARG C 3 94 ? 0.055 15.483 7.363 1.00 27.78 93 ARG C CA 1
ATOM 1449 C C . ARG C 3 94 ? -0.270 16.971 7.292 1.00 26.20 93 ARG C C 1
ATOM 1450 O O . ARG C 3 94 ? -0.895 17.508 8.205 1.00 28.47 93 ARG C O 1
ATOM 1458 N N . LEU C 3 95 ? 0.130 17.641 6.209 1.00 25.87 94 LEU C N 1
ATOM 1459 C CA . LEU C 3 95 ? -0.146 19.067 6.061 1.00 25.17 94 LEU C CA 1
ATOM 1460 C C . LEU C 3 95 ? -1.632 19.354 5.888 1.00 26.60 94 LEU C C 1
ATOM 1461 O O . LEU C 3 95 ? -2.115 20.413 6.312 1.00 28.29 94 LEU C O 1
ATOM 1466 N N . ALA C 3 96 ? -2.370 18.430 5.279 1.00 25.57 95 ALA C N 1
ATOM 1467 C CA . ALA C 3 96 ? -3.801 18.633 5.106 1.00 28.76 95 ALA C CA 1
ATOM 1468 C C . ALA C 3 96 ? -4.508 18.765 6.468 1.00 29.85 95 ALA C C 1
ATOM 1469 O O . ALA C 3 96 ? -5.638 19.236 6.538 1.00 32.54 95 ALA C O 1
ATOM 1471 N N . ARG C 3 97 ? -3.842 18.355 7.541 1.00 31.45 96 ARG C N 1
ATOM 1472 C CA . ARG C 3 97 ? -4.414 18.446 8.884 1.00 33.72 96 ARG C CA 1
ATOM 1473 C C . ARG C 3 97 ? -4.248 19.823 9.531 1.00 34.38 96 ARG C C 1
ATOM 1474 O O . ARG C 3 97 ? -4.804 20.082 10.603 1.00 33.83 96 ARG C O 1
ATOM 1482 N N . SER C 3 98 ? -3.494 20.705 8.878 1.00 32.88 97 SER C N 1
ATOM 1483 C CA . SER C 3 98 ? -3.250 22.048 9.400 1.00 34.03 97 SER C CA 1
ATOM 1484 C C . SER C 3 98 ? -4.436 23.002 9.291 1.00 34.92 97 SER C C 1
ATOM 1485 O O . SER C 3 98 ? -5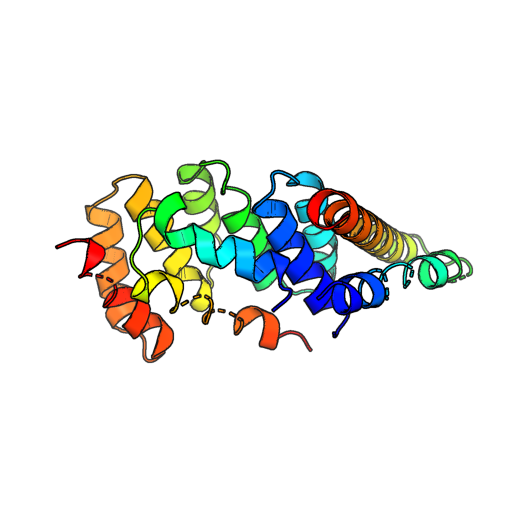.158 23.014 8.296 1.00 35.02 97 SER C O 1
ATOM 1488 N N . GLN C 3 99 ? -4.614 23.813 10.333 1.00 36.44 98 GLN C N 1
ATOM 1489 C CA . GLN C 3 99 ? -5.679 24.809 10.389 1.00 38.43 98 GLN C CA 1
ATOM 1490 C C . GLN C 3 99 ? -5.316 26.082 9.636 1.00 37.89 98 GLN C C 1
ATOM 1491 O O . GLN C 3 99 ? -6.169 26.938 9.407 1.00 38.65 98 GLN C O 1
ATOM 1497 N N . ASP C 3 100 ? -4.046 26.197 9.255 1.00 34.75 99 ASP C N 1
ATOM 1498 C CA . ASP C 3 100 ? -3.549 27.350 8.521 1.00 32.29 99 ASP C CA 1
ATOM 1499 C C . ASP C 3 100 ? -4.080 27.331 7.090 1.00 31.38 99 ASP C C 1
ATOM 1500 O O . ASP C 3 100 ? -3.782 26.427 6.309 1.00 30.12 99 ASP C O 1
ATOM 1505 N N . PRO C 3 101 ? -4.870 28.344 6.718 1.00 31.38 100 PRO C N 1
ATOM 1506 C CA . PRO C 3 101 ? -5.396 28.356 5.357 1.00 30.24 100 PRO C CA 1
ATOM 1507 C C . PRO C 3 101 ? -4.315 28.400 4.288 1.00 29.03 100 PRO C C 1
ATOM 1508 O O . PRO C 3 101 ? -4.523 27.907 3.202 1.00 29.05 100 PRO C O 1
ATOM 1512 N N . ARG C 3 102 ? -3.149 28.969 4.601 1.00 27.73 101 ARG C N 1
ATOM 1513 C CA . ARG C 3 102 ? -2.064 29.032 3.625 1.00 26.49 101 ARG C CA 1
ATOM 1514 C C . ARG C 3 102 ? -1.519 27.631 3.358 1.00 25.90 101 ARG C C 1
ATOM 1515 O O . ARG C 3 102 ? -1.162 27.310 2.212 1.00 25.19 101 ARG C O 1
ATOM 1523 N N . ILE C 3 103 ? -1.471 26.794 4.396 1.00 23.96 102 ILE C N 1
ATOM 1524 C CA . ILE C 3 103 ? -0.990 25.426 4.239 1.00 25.43 102 ILE C CA 1
ATOM 1525 C C . ILE C 3 103 ? -2.036 24.627 3.437 1.00 26.23 102 ILE C C 1
ATOM 1526 O O . ILE C 3 103 ? -1.693 23.825 2.551 1.00 23.65 102 ILE C O 1
ATOM 1531 N N . GLN C 3 104 ? -3.310 24.851 3.735 1.00 26.95 103 GLN C N 1
ATOM 1532 C CA . GLN C 3 104 ? -4.355 24.169 2.985 1.00 27.02 103 GLN C CA 1
ATOM 1533 C C . GLN C 3 104 ? -4.281 24.538 1.506 1.00 27.50 103 GLN C C 1
ATOM 1534 O O . GLN C 3 104 ? -4.462 23.672 0.640 1.00 26.85 103 GLN C O 1
ATOM 1540 N N . THR C 3 105 ? -4.026 25.818 1.206 1.00 25.33 104 THR C N 1
ATOM 1541 C CA . THR C 3 105 ? -3.932 26.266 -0.184 1.00 25.58 104 THR C CA 1
ATOM 1542 C C . THR C 3 105 ? -2.750 25.567 -0.857 1.00 23.85 104 THR C C 1
ATOM 1543 O O . THR C 3 105 ? -2.832 25.140 -2.008 1.00 23.93 104 THR C O 1
ATOM 1547 N N . PHE C 3 106 ? -1.646 25.443 -0.137 1.00 23.77 105 PHE C N 1
ATOM 1548 C CA . PHE C 3 106 ? -0.473 24.767 -0.693 1.00 23.51 105 PHE C CA 1
ATOM 1549 C C . PHE C 3 106 ? -0.804 23.315 -1.046 1.00 23.77 105 PHE C C 1
ATOM 1550 O O . PHE C 3 106 ? -0.530 22.854 -2.160 1.00 22.25 105 PHE C O 1
ATOM 1558 N N . VAL C 3 107 ? -1.365 22.591 -0.084 1.00 23.51 106 VAL C N 1
ATOM 1559 C CA . VAL C 3 107 ? -1.723 21.190 -0.307 1.00 24.16 106 VAL C CA 1
ATOM 1560 C C . VAL C 3 107 ? -2.648 21.045 -1.517 1.00 24.97 106 VAL C C 1
ATOM 1561 O O . VAL C 3 107 ? -2.420 20.197 -2.373 1.00 24.37 106 VAL C O 1
ATOM 1565 N N . ASN C 3 108 ? -3.675 21.890 -1.601 1.00 26.42 107 ASN C N 1
ATOM 1566 C CA . ASN C 3 108 ? -4.606 21.843 -2.710 1.00 27.16 107 ASN C CA 1
ATOM 1567 C C . ASN C 3 108 ? -3.858 22.090 -4.020 1.00 27.55 107 ASN C C 1
ATOM 1568 O O . ASN C 3 108 ? -4.092 21.402 -5.013 1.00 26.79 107 ASN C O 1
ATOM 1573 N N . GLY C 3 109 ? -2.940 23.052 -4.015 1.00 26.03 108 GLY C N 1
ATOM 1574 C CA . GLY C 3 109 ? -2.160 23.323 -5.208 1.00 23.89 108 GLY C CA 1
ATOM 1575 C C . GLY C 3 109 ? -1.270 22.157 -5.598 1.00 23.64 108 GLY C C 1
ATOM 1576 O O . GLY C 3 109 ? -1.173 21.816 -6.795 1.00 23.87 108 GLY C O 1
ATOM 1585 N N . ARG C 3 111 ? -1.748 18.980 -4.881 1.00 26.82 110 ARG C N 1
ATOM 1586 C CA . ARG C 3 111 ? -2.566 17.859 -5.339 1.00 29.14 110 ARG C CA 1
ATOM 1587 C C . ARG C 3 111 ? -2.919 18.087 -6.796 1.00 30.45 110 ARG C C 1
ATOM 1588 O O . ARG C 3 111 ? -2.854 17.174 -7.611 1.00 32.56 110 ARG C O 1
ATOM 1596 N N . GLU C 3 112 ? -3.291 19.310 -7.131 1.00 30.91 111 GLU C N 1
ATOM 1597 C CA . GLU C 3 112 ? -3.605 19.632 -8.509 1.00 33.18 111 GLU C CA 1
ATOM 1598 C C . GLU C 3 112 ? -2.366 19.409 -9.391 1.00 32.68 111 GLU C C 1
ATOM 1599 O O . GLU C 3 112 ? -2.443 18.795 -10.465 1.00 33.11 111 GLU C O 1
ATOM 1605 N N . GLN C 3 113 ? -1.224 19.914 -8.935 1.00 29.76 112 GLN C N 1
ATOM 1606 C CA . GLN C 3 113 ? 0.021 19.760 -9.678 1.00 30.36 112 GLN C CA 1
ATOM 1607 C C . GLN C 3 113 ? 0.274 18.288 -9.990 1.00 31.25 112 GLN C C 1
ATOM 1608 O O . GLN C 3 113 ? 0.667 17.943 -11.100 1.00 30.94 112 GLN C O 1
ATOM 1614 N N . LEU C 3 114 ? 0.030 17.424 -9.007 1.00 33.31 113 LEU C N 1
ATOM 1615 C CA . LEU C 3 114 ? 0.259 15.989 -9.159 1.00 36.59 113 LEU C CA 1
ATOM 1616 C C . LEU C 3 114 ? -0.712 15.223 -10.069 1.00 39.22 113 LEU C C 1
ATOM 1617 O O . LEU C 3 114 ? -0.373 14.135 -10.526 1.00 39.12 113 LEU C O 1
ATOM 1622 N N . LYS C 3 115 ? -1.896 15.776 -10.331 1.00 42.31 114 LYS C N 1
ATOM 1623 C CA . LYS C 3 115 ? -2.870 15.101 -11.196 1.00 45.60 114 LYS C CA 1
ATOM 1624 C C . LYS C 3 115 ? -2.324 14.880 -12.606 1.00 47.31 114 LYS C C 1
ATOM 1625 O O . LYS C 3 115 ? -2.695 13.835 -13.198 1.00 49.13 114 LYS C O 1
#

Sequence (196 aa):
NVETVRSITQLEALTKLKKDRGGDAKQYQVWQRESKALESAIAIIHYVAGLLADLQHSINKWSVIYNINSTIVRSKDLQGILQKFPYKLNVLLAEIALIGTGNHYHEEANCIAEWLHLKGEEEAVQLIRLSSLNRGDYASALQQGNKLAYPDLEPWLALCEYRLGLGSALESRLNRLARSQDPRIQTFVNGREQLK

InterPro domains:
  IPR012671 Type III export protein PscE/YscE [PF08988] (1-64)
  IPR012671 Type III export protein PscE/YscE [TIGR02501] (1-66)

GO terms:
  GO:0005737 cytoplasm (C, EXP)

Foldseek 3Di:
DVVVLVVVCCLVCLVVLVVVPDDDPVVVVVSVVSNVVSVVVNVVSVVPVD/DPPVVVVVLVCCCVVVVDDPVVSVVVVVVVVVVPDD/DPVLVVLLVVLLVCLCPVNPVSSLVSLVVVVVVPPVVSSLVSVLSNCVVLVLVVNLVVDVVDDDLVCLLSNLVSCVSVVVVVVNVVSLVVLCPDPDVVSVVSSVCVVVVD

CATH classification: 1.20.5.420

Nearest PDB structures (foldseek):
  2p58-assembly1_A  TM=1.020E+00  e=1.966E-05  Yersinia pestis
  5j73-assembly2_C  TM=7.778E-01  e=6.287E+00  synthetic construct
  2p58-assembly1_C  TM=1.009E+00  e=5.314E-15  Yersinia pestis
  2uwj-assembly1_G-2  TM=9.445E-01  e=5.155E-08  Pseudomonas aeruginosa CHA
  4kxk-assembly1_D  TM=3.861E-01  e=5.260E+00  Homo sapiens

B-factor: mean 27.66, std 10.81, range [10.84, 63.83]

Organism: Yersinia pestis (NCBI:txid632)

Secondary structure (DSSP, 8-state):
-HHHHHHH-----HHHHHH-----HHHHHHHHHHHHHHHHHHHHHHHHT-/--HHHHHHHTTHHHHHT--HHHHH-----HHHHT--/--HHHHHHHHHHHHHTTT-HHHHHHHHHHHHHTT-HHHHHHHHHHH---S-HHHHHHHHTTS--GGGHHHHHHHHHHHT-HHHHHHHHHHHTT---HHHHHHHH--TTT-

Solvent-accessible surface area: 10437 Å² total

Radius of gyration: 17.8 Å; Cα contacts (8 Å, |Δi|>4): 201; chains: 3; bounding box: 42×47×39 Å